Protein AF-A0A6J8DBZ5-F1 (afdb_monomer)

Nearest PDB structures (foldseek):
  7qhh-assembly1_I  TM=8.444E-01  e=3.422E-06  Rattus norvegicus
  8p3z-assembly1_H  TM=8.439E-01  e=4.434E-06  Rattus norvegicus
  6qkc-assembly1_J  TM=8.541E-01  e=5.180E-06  Rattus norvegicus
  5vhy-assembly1_F  TM=8.299E-01  e=6.758E-04  Rattus norvegicus
  3x29-assembly1_A  TM=8.093E-01  e=9.713E-04  Mus musculus

Organism: Mytilus coruscus (NCBI:txid42192)

Solvent-accessible surface area (backbone atoms only — not comparable to full-atom values): 9901 Å² total; per-residue (Å²): 96,65,69,68,43,65,62,50,49,59,58,40,51,52,42,41,50,51,14,46,52,31,31,52,51,16,50,74,34,37,34,31,32,36,34,77,51,101,70,40,40,38,26,33,27,82,58,30,32,34,42,33,44,96,88,51,74,51,72,44,72,51,57,76,57,61,73,40,68,67,50,48,49,23,54,50,24,40,52,49,13,52,52,24,41,53,50,20,53,50,35,50,50,45,26,76,73,78,38,76,84,46,64,63,51,52,53,49,25,44,55,33,34,49,48,13,39,51,26,37,48,52,16,50,52,51,45,69,73,49,44,50,75,77,49,73,73,54,78,69,44,81,27,69,23,43,53,29,32,52,52,11,40,53,39,37,49,50,35,41,52,52,56,49,49,62,68,67,61,74,62,77,74,79,72,74,72,65,69,71,68,68,70,81,77,79,82,133

Foldseek 3Di:
DLPVVLVLLVVLLVLLVLLLVLLCQLQVDQAQKWADDPFWIWRHHLQKIWIDGPPDIDMDGPPPCVVDPLSVLLVVLSVLLNVLSVVLSVLSVCCNPPNVPDPVSLVSSLVSLVSSLVSLVSSLVSCVVCVCVVCVVHDMDGGVSNVSNVVSSVSSVVSSVSSVCSVPDDDPCPPPPPVVPVVPPDDD

Radius of gyration: 23.78 Å; Cα contacts (8 Å, |Δi|>4): 253; chains: 1; bounding box: 51×30×89 Å

InterPro domains:
  IPR004031 PMP-22/EMP/MP20/Claudin [PF00822] (16-162)
  IPR050579 Peripheral myelin protein 22/Epithelial membrane protein-like [PTHR10671] (12-165)

Structure (mmCIF, N/CA/C/O backbone):
data_AF-A0A6J8DBZ5-F1
#
_entry.id   AF-A0A6J8DBZ5-F1
#
loop_
_atom_site.group_PDB
_atom_site.id
_atom_site.type_symbol
_atom_site.label_atom_id
_atom_site.label_alt_id
_atom_site.label_comp_id
_atom_site.label_asym_id
_atom_site.label_entity_id
_atom_site.label_seq_id
_atom_site.pdbx_PDB_ins_code
_atom_site.Cartn_x
_atom_site.Cartn_y
_atom_site.Cartn_z
_atom_site.occupancy
_atom_site.B_iso_or_equiv
_atom_site.auth_seq_id
_atom_site.auth_comp_id
_atom_site.auth_asym_id
_atom_site.auth_atom_id
_atom_site.pdbx_PDB_model_num
ATOM 1 N N . MET A 1 1 ? -14.152 2.353 29.755 1.00 53.25 1 MET A N 1
ATOM 2 C CA . MET A 1 1 ? -13.903 1.669 28.471 1.00 53.25 1 MET A CA 1
ATOM 3 C C . MET A 1 1 ? -14.201 2.619 27.330 1.00 53.25 1 MET A C 1
ATOM 5 O O . MET A 1 1 ? -13.386 2.676 26.432 1.00 53.25 1 MET A O 1
ATOM 9 N N . GLU A 1 2 ? -15.293 3.391 27.377 1.00 58.88 2 GLU A N 1
ATOM 10 C CA . GLU A 1 2 ? -15.575 4.398 26.341 1.00 58.88 2 GLU A CA 1
ATOM 11 C C . GLU A 1 2 ? -14.539 5.523 26.288 1.00 58.88 2 GLU A C 1
ATOM 13 O O . GLU A 1 2 ? -14.039 5.795 25.207 1.00 58.88 2 GLU A O 1
ATOM 18 N N . ASN A 1 3 ? -14.134 6.097 27.428 1.00 62.69 3 ASN A N 1
ATOM 19 C CA . ASN A 1 3 ? -13.240 7.266 27.411 1.00 62.69 3 ASN A CA 1
ATOM 20 C C . ASN A 1 3 ? -11.844 6.976 26.821 1.00 62.69 3 ASN A C 1
ATOM 22 O O . ASN A 1 3 ? -11.417 7.692 25.927 1.00 62.69 3 ASN A O 1
ATOM 26 N N . GLU A 1 4 ? -11.162 5.903 27.242 1.00 67.19 4 GLU A N 1
ATOM 27 C CA . GLU A 1 4 ? -9.815 5.564 26.725 1.00 67.19 4 GLU A CA 1
ATOM 28 C C . GLU A 1 4 ? -9.849 5.092 25.263 1.00 67.19 4 GLU A C 1
ATOM 30 O O . GLU A 1 4 ? -8.948 5.348 24.471 1.00 67.19 4 GLU A O 1
ATOM 35 N N . LEU A 1 5 ? -10.924 4.411 24.867 1.00 69.12 5 LEU A N 1
ATOM 36 C CA . LEU A 1 5 ? -11.102 3.957 23.495 1.00 69.12 5 LEU A CA 1
ATOM 37 C C . LEU A 1 5 ? -11.385 5.130 22.546 1.00 69.12 5 LEU A C 1
ATOM 39 O O . LEU A 1 5 ? -10.859 5.160 21.436 1.00 69.12 5 LEU A O 1
ATOM 43 N N . HIS A 1 6 ? -12.183 6.101 22.990 1.00 76.69 6 HIS A N 1
ATOM 44 C CA . HIS A 1 6 ? -12.456 7.329 22.247 1.00 76.69 6 HIS A CA 1
ATOM 45 C C . HIS A 1 6 ? -11.197 8.194 22.071 1.00 76.69 6 HIS A C 1
ATOM 47 O O . HIS A 1 6 ? -11.128 8.988 21.140 1.00 76.69 6 HIS A O 1
ATOM 53 N N . GLU A 1 7 ? -10.185 8.017 22.920 1.00 85.56 7 GLU A N 1
ATOM 54 C CA . GLU A 1 7 ? -8.892 8.694 22.800 1.00 85.56 7 GLU A CA 1
ATOM 55 C C . GLU A 1 7 ? -7.985 8.042 21.738 1.00 85.56 7 GLU A C 1
ATOM 57 O O . GLU A 1 7 ? -7.273 8.742 21.023 1.00 85.56 7 GLU A O 1
ATOM 62 N N . ILE A 1 8 ? -8.061 6.714 21.563 1.00 88.44 8 ILE A N 1
ATOM 63 C CA . ILE A 1 8 ? -7.231 5.958 20.601 1.00 88.44 8 ILE A CA 1
ATOM 64 C C . ILE A 1 8 ? -7.807 5.983 19.174 1.00 88.44 8 ILE A C 1
ATOM 66 O O . ILE A 1 8 ? -7.054 5.928 18.200 1.00 88.44 8 ILE A O 1
ATOM 70 N N . LEU A 1 9 ? -9.133 6.051 19.004 1.00 90.50 9 LEU A N 1
ATOM 71 C CA . LEU A 1 9 ? -9.746 5.966 17.668 1.00 90.50 9 LEU A CA 1
ATOM 72 C C . LEU A 1 9 ? -9.393 7.143 16.732 1.00 90.50 9 LEU A C 1
ATOM 74 O O . LEU A 1 9 ? -9.095 6.870 15.570 1.00 90.50 9 LEU A O 1
ATOM 78 N N . PRO A 1 10 ? -9.407 8.419 17.165 1.00 93.94 10 PRO A N 1
ATOM 79 C CA . PRO A 1 10 ? -9.021 9.542 16.311 1.00 93.94 10 PRO A CA 1
ATOM 80 C C . PRO A 1 10 ? -7.578 9.466 15.776 1.00 93.94 10 PRO A C 1
ATOM 82 O O . PRO A 1 10 ? -7.412 9.586 14.559 1.00 93.94 10 PRO A O 1
ATOM 85 N N . PRO A 1 11 ? -6.533 9.214 16.598 1.00 94.94 11 PRO A N 1
ATOM 86 C CA . PRO A 1 11 ? -5.181 9.049 16.072 1.00 94.94 11 PRO A CA 1
ATOM 87 C C . PRO A 1 11 ? -5.059 7.800 15.195 1.00 94.94 11 PRO A C 1
ATOM 89 O O . PRO A 1 11 ? -4.404 7.868 14.158 1.00 94.94 11 PRO A O 1
ATOM 92 N N . ALA A 1 12 ? -5.742 6.696 15.527 1.00 95.38 12 ALA A N 1
ATOM 93 C CA . ALA A 1 12 ? -5.773 5.512 14.667 1.00 95.38 12 ALA A CA 1
ATOM 94 C C . ALA A 1 12 ? -6.377 5.820 13.286 1.00 95.38 12 ALA A C 1
ATOM 96 O O . ALA A 1 12 ? -5.803 5.421 12.274 1.00 95.38 12 ALA A O 1
ATOM 97 N N . LEU A 1 13 ? -7.484 6.575 13.230 1.00 96.69 13 LEU A N 1
ATOM 98 C CA . LEU A 1 13 ? -8.111 7.008 11.977 1.00 96.69 13 LEU A CA 1
ATOM 99 C C . LEU A 1 13 ? -7.175 7.907 11.156 1.00 96.69 13 LEU A C 1
ATOM 101 O O . LEU A 1 13 ? -7.057 7.738 9.941 1.00 96.69 13 LEU A O 1
ATOM 105 N N . LEU A 1 14 ? -6.498 8.855 11.805 1.00 97.44 14 LEU A N 1
ATOM 106 C CA . LEU A 1 14 ? -5.539 9.729 11.136 1.00 97.44 14 LEU A CA 1
ATOM 107 C C . LEU A 1 14 ? -4.372 8.919 10.555 1.00 97.44 14 LEU A C 1
ATOM 109 O O . LEU A 1 14 ? -4.046 9.066 9.379 1.00 97.44 14 LEU A O 1
ATOM 113 N N . MET A 1 15 ? -3.782 8.026 11.353 1.00 97.75 15 MET A N 1
ATOM 114 C CA . MET A 1 15 ? -2.660 7.186 10.934 1.00 97.75 15 MET A CA 1
ATOM 115 C C . MET A 1 15 ? -3.028 6.257 9.777 1.00 97.75 15 MET A C 1
ATOM 117 O O . MET A 1 15 ? -2.270 6.185 8.814 1.00 97.75 15 MET A O 1
ATOM 121 N N . ILE A 1 16 ? -4.187 5.587 9.822 1.00 97.94 16 ILE A N 1
ATOM 122 C CA . ILE A 1 16 ? -4.614 4.700 8.728 1.00 97.94 16 ILE A CA 1
ATOM 123 C C . ILE A 1 16 ? -4.949 5.491 7.456 1.00 97.94 16 ILE A C 1
ATOM 125 O O . ILE A 1 16 ? -4.703 5.017 6.350 1.00 97.94 16 ILE A O 1
ATOM 129 N N . THR A 1 17 ? -5.442 6.726 7.594 1.00 98.19 17 THR A N 1
ATOM 130 C CA . THR A 1 17 ? -5.673 7.622 6.452 1.00 98.19 17 THR A CA 1
ATOM 131 C C . THR A 1 17 ? -4.349 8.033 5.812 1.00 98.19 17 THR A C 1
ATOM 133 O O . THR A 1 17 ? -4.216 7.979 4.592 1.00 98.19 17 THR A O 1
ATOM 136 N N . ILE A 1 18 ? -3.336 8.378 6.614 1.00 98.38 18 ILE A N 1
ATOM 137 C CA . ILE A 1 18 ? -1.987 8.665 6.108 1.00 98.38 18 ILE A CA 1
ATOM 138 C C . ILE A 1 18 ? -1.390 7.413 5.455 1.00 98.38 18 ILE A C 1
ATOM 140 O O . ILE A 1 18 ? -0.875 7.503 4.345 1.00 98.38 18 ILE A O 1
ATOM 144 N N . ALA A 1 19 ? -1.513 6.242 6.087 1.00 98.19 19 ALA A N 1
ATOM 145 C CA . ALA A 1 19 ? -1.061 4.968 5.529 1.00 98.19 19 ALA A CA 1
ATOM 146 C C . ALA A 1 19 ? -1.669 4.705 4.143 1.00 98.19 19 ALA A C 1
ATOM 148 O O . ALA A 1 19 ? -0.953 4.376 3.198 1.00 98.19 19 ALA A O 1
ATOM 149 N N . PHE A 1 20 ? -2.979 4.925 4.010 1.00 98.31 20 PHE A N 1
ATOM 150 C CA . PHE A 1 20 ? -3.699 4.828 2.746 1.00 98.31 20 PHE A CA 1
ATOM 151 C C . PHE A 1 20 ? -3.186 5.821 1.699 1.00 98.31 20 PHE A C 1
ATOM 153 O O . PHE A 1 20 ? -2.953 5.422 0.561 1.00 98.31 20 PHE A O 1
ATOM 160 N N . LEU A 1 21 ? -2.952 7.085 2.074 1.00 98.25 21 LEU A N 1
ATOM 161 C CA . LEU A 1 21 ? -2.408 8.101 1.167 1.00 98.25 21 LEU A CA 1
ATOM 162 C C . LEU A 1 21 ? -0.988 7.761 0.688 1.00 98.25 21 LEU A C 1
ATOM 164 O O . LEU A 1 21 ? -0.689 7.884 -0.497 1.00 98.25 21 LEU A O 1
ATOM 168 N N . LEU A 1 22 ? -0.114 7.289 1.577 1.00 98.12 22 LEU A N 1
ATOM 169 C CA . LEU A 1 22 ? 1.228 6.852 1.186 1.00 98.12 22 LEU A CA 1
ATOM 170 C C . LEU A 1 22 ? 1.162 5.653 0.238 1.00 98.12 22 LEU A C 1
ATOM 172 O O . LEU A 1 22 ? 1.859 5.629 -0.774 1.00 98.12 22 LEU A O 1
ATOM 176 N N . HIS A 1 23 ? 0.283 4.691 0.527 1.00 96.25 23 HIS A N 1
ATOM 177 C CA . HIS A 1 23 ? 0.132 3.498 -0.293 1.00 96.25 23 HIS A CA 1
ATOM 178 C C . HIS A 1 23 ? -0.474 3.803 -1.673 1.00 96.25 23 HIS A C 1
ATOM 180 O O . HIS A 1 23 ? 0.004 3.275 -2.675 1.00 96.25 23 HIS A O 1
ATOM 186 N N . ILE A 1 24 ? -1.485 4.677 -1.773 1.00 96.62 24 ILE A N 1
ATOM 187 C CA . ILE A 1 24 ? -2.055 5.065 -3.075 1.00 96.62 24 ILE A CA 1
ATOM 188 C C . ILE A 1 24 ? -1.050 5.871 -3.906 1.00 96.62 24 ILE A C 1
ATOM 190 O O . ILE A 1 24 ? -0.920 5.607 -5.098 1.00 96.62 24 ILE A O 1
ATOM 194 N N . ILE A 1 25 ? -0.297 6.798 -3.298 1.00 97.31 25 ILE A N 1
ATOM 195 C CA . ILE A 1 25 ? 0.741 7.571 -4.000 1.00 97.31 25 ILE A CA 1
ATOM 196 C C . ILE A 1 25 ? 1.862 6.641 -4.471 1.00 97.31 25 ILE A C 1
ATOM 198 O O . ILE A 1 25 ? 2.281 6.714 -5.628 1.00 97.31 25 ILE A O 1
ATOM 202 N N . GLY A 1 26 ? 2.322 5.742 -3.598 1.00 96.44 26 GLY A N 1
ATOM 203 C CA . GLY A 1 26 ? 3.348 4.764 -3.938 1.00 96.44 26 GLY A CA 1
ATOM 204 C C . GLY A 1 26 ? 2.923 3.884 -5.116 1.00 96.44 26 GLY A C 1
ATOM 205 O O . GLY A 1 26 ? 3.645 3.781 -6.099 1.00 96.44 26 GLY A O 1
ATOM 206 N N . ASN A 1 27 ? 1.704 3.340 -5.095 1.00 94.62 27 ASN A N 1
ATOM 207 C CA . ASN A 1 27 ? 1.204 2.521 -6.201 1.00 94.62 27 ASN A CA 1
ATOM 208 C C . ASN A 1 27 ? 0.953 3.314 -7.490 1.00 94.62 27 ASN A C 1
ATOM 210 O O . ASN A 1 27 ? 1.183 2.789 -8.574 1.00 94.62 27 ASN A O 1
ATOM 214 N N . ALA A 1 28 ? 0.443 4.545 -7.403 1.00 95.19 28 ALA A N 1
ATOM 215 C CA . ALA A 1 28 ? 0.034 5.316 -8.579 1.00 95.19 28 ALA A CA 1
ATOM 216 C C . ALA A 1 28 ? 1.210 5.912 -9.370 1.00 95.19 28 ALA A C 1
ATOM 218 O O . ALA A 1 28 ? 1.044 6.279 -10.536 1.00 95.19 28 ALA A O 1
ATOM 219 N N . THR A 1 29 ? 2.381 6.043 -8.746 1.00 95.56 29 THR A N 1
ATOM 220 C CA . THR A 1 29 ? 3.569 6.647 -9.360 1.00 95.56 29 THR A CA 1
ATOM 221 C C . THR A 1 29 ? 4.432 5.610 -10.085 1.00 95.56 29 THR A C 1
ATOM 223 O O . THR A 1 29 ? 4.330 4.405 -9.873 1.00 95.56 29 THR A O 1
ATOM 226 N N . THR A 1 30 ? 5.286 6.081 -10.996 1.00 94.75 30 THR A N 1
ATOM 227 C CA . THR A 1 30 ? 6.110 5.230 -11.876 1.00 94.75 30 THR A CA 1
ATOM 228 C C . THR A 1 30 ? 7.521 4.987 -11.337 1.00 94.75 30 THR A C 1
ATOM 230 O O . THR A 1 30 ? 8.393 4.608 -12.100 1.00 94.75 30 THR A O 1
ATOM 233 N N . TYR A 1 31 ? 7.787 5.262 -10.060 1.00 95.94 31 TYR A N 1
ATOM 234 C CA . TYR A 1 31 ? 9.145 5.292 -9.496 1.00 95.94 31 TYR A CA 1
ATOM 235 C C . TYR A 1 31 ? 9.349 4.169 -8.479 1.00 95.94 31 TYR A C 1
ATOM 237 O O . TYR A 1 31 ? 9.785 4.418 -7.350 1.00 95.94 31 TYR A O 1
ATOM 245 N N . TYR A 1 32 ? 8.879 2.959 -8.792 1.00 95.31 32 TYR A N 1
ATOM 246 C CA . TYR A 1 32 ? 9.038 1.796 -7.911 1.00 95.31 32 TYR A CA 1
ATOM 247 C C . TYR A 1 32 ? 10.472 1.293 -8.026 1.00 95.31 32 TYR A C 1
ATOM 249 O O . TYR A 1 32 ? 11.167 1.147 -7.022 1.00 95.31 32 TYR A O 1
ATOM 257 N N . ILE A 1 33 ? 10.926 1.145 -9.269 1.00 96.12 33 ILE A N 1
ATOM 258 C CA . ILE A 1 33 ? 12.320 0.923 -9.637 1.00 96.12 33 ILE A CA 1
ATOM 259 C C . ILE A 1 33 ? 12.718 1.891 -10.752 1.00 96.12 33 ILE A C 1
ATOM 261 O O . ILE A 1 33 ? 11.896 2.249 -11.604 1.00 96.12 33 ILE A O 1
ATOM 265 N N . THR A 1 34 ? 13.985 2.279 -10.750 1.00 96.56 34 THR A N 1
ATOM 266 C CA . THR A 1 34 ? 14.616 3.063 -11.808 1.00 96.56 34 THR A CA 1
ATOM 267 C C . THR A 1 34 ? 15.811 2.289 -12.346 1.00 96.56 34 THR A C 1
ATOM 269 O O . THR A 1 34 ? 16.626 1.783 -11.574 1.00 96.56 34 THR A O 1
ATOM 272 N N . ILE A 1 35 ? 15.885 2.180 -13.669 1.00 95.44 35 ILE A N 1
ATOM 273 C CA . ILE A 1 35 ? 16.995 1.571 -14.401 1.00 95.44 35 ILE A CA 1
ATOM 274 C C . ILE A 1 35 ? 17.610 2.672 -15.260 1.00 95.44 35 ILE A C 1
ATOM 276 O O . ILE A 1 35 ? 16.892 3.345 -16.007 1.00 95.44 35 ILE A O 1
ATOM 280 N N . GLU A 1 36 ? 18.917 2.866 -15.137 1.00 95.12 36 GLU A N 1
ATOM 281 C CA . GLU A 1 36 ? 19.649 3.904 -15.857 1.00 95.12 36 GLU A CA 1
ATOM 282 C C . GLU A 1 36 ? 20.584 3.268 -16.886 1.00 95.12 36 GLU A C 1
ATOM 284 O O . GLU A 1 36 ? 21.480 2.495 -16.555 1.00 95.12 36 GLU A O 1
ATOM 289 N N . TYR A 1 37 ? 20.367 3.613 -18.151 1.00 93.06 37 TYR A N 1
ATOM 290 C CA . TYR A 1 37 ? 21.277 3.359 -19.261 1.00 93.06 37 TYR A CA 1
ATOM 291 C C . TYR A 1 37 ? 21.856 4.699 -19.745 1.00 93.06 37 TYR A C 1
ATOM 293 O O . TYR A 1 37 ? 21.233 5.737 -19.508 1.00 93.06 37 TYR A O 1
ATOM 301 N N . PRO A 1 38 ? 22.992 4.710 -20.474 1.00 93.62 38 PRO A N 1
ATOM 302 C CA . PRO A 1 38 ? 23.671 5.947 -20.880 1.00 93.62 38 PRO A CA 1
ATOM 303 C C . PRO A 1 38 ? 22.776 7.010 -21.541 1.00 93.62 38 PRO A C 1
ATOM 305 O O . PRO A 1 38 ? 22.955 8.193 -21.276 1.00 93.62 38 PRO A O 1
ATOM 308 N N . ASP A 1 39 ? 21.784 6.591 -22.334 1.00 94.94 39 ASP A N 1
ATOM 309 C CA . ASP A 1 39 ? 20.881 7.490 -23.069 1.00 94.94 39 ASP A CA 1
ATOM 310 C C . ASP A 1 39 ? 19.393 7.300 -22.711 1.00 94.94 39 ASP A C 1
ATOM 312 O O . ASP A 1 39 ? 18.511 7.868 -23.363 1.00 94.94 39 ASP A O 1
ATOM 316 N N . LEU A 1 40 ? 19.090 6.470 -21.705 1.00 95.56 40 LEU A N 1
ATOM 317 C CA . LEU A 1 40 ? 17.724 6.037 -21.410 1.00 95.56 40 LEU A CA 1
ATOM 318 C C . LEU A 1 40 ? 17.518 5.774 -19.916 1.00 95.56 40 LEU A C 1
ATOM 320 O O . LEU A 1 40 ? 18.143 4.893 -19.337 1.00 95.56 40 LEU A O 1
ATOM 324 N N . ILE A 1 41 ? 16.564 6.481 -19.314 1.00 96.00 41 ILE A N 1
ATOM 325 C CA . ILE A 1 41 ? 16.111 6.251 -17.941 1.00 96.00 41 ILE A CA 1
ATOM 326 C C . ILE A 1 41 ? 14.740 5.592 -17.985 1.00 96.00 41 ILE A C 1
ATOM 328 O O . ILE A 1 41 ? 13.781 6.147 -18.532 1.00 96.00 41 ILE A O 1
ATOM 332 N N . ILE A 1 42 ? 14.628 4.429 -17.357 1.00 95.31 42 ILE A N 1
ATOM 333 C CA . ILE A 1 42 ? 13.392 3.658 -17.289 1.00 95.31 42 ILE A CA 1
ATOM 334 C C . ILE A 1 42 ? 12.881 3.694 -15.857 1.00 95.31 42 ILE A C 1
ATOM 336 O O . ILE A 1 42 ? 13.473 3.114 -14.953 1.00 95.31 42 ILE A O 1
ATOM 340 N N . ASN A 1 43 ? 11.754 4.366 -15.651 1.00 95.81 43 ASN A N 1
ATOM 341 C CA . ASN A 1 43 ? 11.052 4.408 -14.376 1.00 95.81 43 ASN A CA 1
ATOM 342 C C . ASN A 1 43 ? 9.846 3.473 -14.457 1.00 95.81 43 ASN A C 1
ATOM 344 O O . ASN A 1 43 ? 8.909 3.742 -15.213 1.00 95.81 43 ASN A O 1
ATOM 348 N N . SER A 1 44 ? 9.872 2.377 -13.699 1.00 94.56 44 SER A N 1
ATOM 349 C CA . SER A 1 44 ? 8.774 1.408 -13.663 1.00 94.56 44 SER A CA 1
ATOM 350 C C . SER A 1 44 ? 7.997 1.514 -12.352 1.00 94.56 44 SER A C 1
ATOM 352 O O . SER A 1 44 ? 8.571 1.465 -11.263 1.00 94.56 44 SER A O 1
ATOM 354 N N . GLY A 1 45 ? 6.680 1.673 -12.472 1.00 94.31 45 GLY A N 1
ATOM 355 C CA . GLY A 1 45 ? 5.681 1.542 -11.410 1.00 94.31 45 GLY A CA 1
ATOM 356 C C . GLY A 1 45 ? 5.066 0.141 -11.372 1.00 94.31 45 GLY A C 1
ATOM 357 O O . GLY A 1 45 ? 5.484 -0.755 -12.103 1.00 94.31 45 GLY A O 1
ATOM 358 N N . LEU A 1 46 ? 4.006 -0.034 -10.574 1.00 93.00 46 LEU A N 1
ATOM 359 C CA . LEU A 1 46 ? 3.159 -1.235 -10.671 1.00 93.00 46 LEU A CA 1
ATOM 360 C C . LEU A 1 46 ? 2.234 -1.197 -11.895 1.00 93.00 46 LEU A C 1
ATOM 362 O O . LEU A 1 46 ? 1.941 -2.218 -12.494 1.00 93.00 46 LEU A O 1
ATOM 366 N N . TRP A 1 47 ? 1.730 -0.025 -12.273 1.00 93.62 47 TRP A N 1
ATOM 367 C CA . TRP A 1 47 ? 0.702 0.057 -13.323 1.00 93.62 47 TRP A CA 1
ATOM 368 C C . TRP A 1 47 ? 1.223 0.617 -14.645 1.00 93.62 47 TRP A C 1
ATOM 370 O O . TRP A 1 47 ? 0.604 0.432 -15.696 1.00 93.62 47 TRP A O 1
ATOM 380 N N . LYS A 1 48 ? 2.328 1.362 -14.594 1.00 93.94 48 LYS A N 1
ATOM 381 C CA . LYS A 1 48 ? 2.869 2.118 -15.723 1.00 93.94 48 LYS A CA 1
ATOM 382 C C . LYS A 1 48 ? 4.386 2.121 -15.686 1.00 93.94 48 LYS A C 1
ATOM 384 O O . LYS A 1 48 ? 4.969 2.233 -14.608 1.00 93.94 48 LYS A O 1
ATOM 389 N N . ARG A 1 49 ? 4.990 2.160 -16.865 1.00 93.69 49 ARG A N 1
ATOM 390 C CA . ARG A 1 49 ? 6.415 2.418 -17.077 1.00 93.69 49 ARG A CA 1
ATOM 391 C C . ARG A 1 49 ? 6.583 3.648 -17.930 1.00 93.69 49 ARG A C 1
ATOM 393 O O . ARG A 1 49 ? 5.829 3.868 -18.873 1.00 93.69 49 ARG A O 1
ATOM 400 N N . CYS A 1 50 ? 7.562 4.457 -17.575 1.00 95.56 50 CYS A N 1
ATOM 401 C CA . CYS A 1 50 ? 7.927 5.648 -18.308 1.00 95.56 50 CYS A CA 1
ATOM 402 C C . CYS A 1 50 ? 9.395 5.567 -18.691 1.00 95.56 50 CYS A C 1
ATOM 404 O O . CYS A 1 50 ? 10.264 5.401 -17.836 1.00 95.56 50 CYS A O 1
ATOM 406 N N . GLU A 1 51 ? 9.646 5.733 -19.975 1.00 95.75 51 GLU A N 1
ATOM 407 C CA . GLU A 1 51 ? 10.966 5.788 -20.571 1.00 95.75 51 GLU A CA 1
ATOM 408 C C . GLU A 1 51 ? 11.264 7.243 -20.905 1.00 95.75 51 GLU A C 1
ATOM 410 O O . GLU A 1 51 ? 10.445 7.931 -21.514 1.00 95.75 51 GLU A O 1
ATOM 415 N N . SER A 1 52 ? 12.409 7.730 -20.445 1.00 95.81 52 SER A N 1
ATOM 416 C CA . SER A 1 52 ? 12.862 9.093 -20.681 1.00 95.81 52 SER A CA 1
ATOM 417 C C . SER A 1 52 ? 14.233 9.043 -21.329 1.00 95.81 52 SER A C 1
ATOM 419 O O . SER A 1 52 ? 15.147 8.432 -20.782 1.00 95.81 52 SER A O 1
ATOM 421 N N . ASN A 1 53 ? 14.378 9.703 -22.470 1.00 95.12 53 ASN A N 1
ATOM 422 C CA . ASN A 1 53 ? 15.672 9.989 -23.081 1.00 95.12 53 ASN A CA 1
ATOM 423 C C . ASN A 1 53 ? 15.926 11.509 -23.030 1.00 95.12 53 ASN A C 1
ATOM 425 O O . ASN A 1 53 ? 15.150 12.250 -22.422 1.00 95.12 53 ASN A O 1
ATOM 429 N N . ALA A 1 54 ? 17.009 11.988 -23.645 1.00 91.25 54 ALA A N 1
ATOM 430 C CA . ALA A 1 54 ? 17.383 13.407 -23.605 1.00 91.25 54 ALA A CA 1
ATOM 431 C C . ALA A 1 54 ? 16.327 14.366 -24.196 1.00 91.25 54 ALA A C 1
ATOM 433 O O . ALA A 1 54 ? 16.318 15.544 -23.847 1.00 91.25 54 ALA A O 1
ATOM 434 N N . ASN A 1 55 ? 15.448 13.883 -25.079 1.00 92.88 55 ASN A N 1
ATOM 435 C CA . ASN A 1 55 ? 14.552 14.727 -25.874 1.00 92.88 55 ASN A CA 1
ATOM 436 C C . ASN A 1 55 ? 13.063 14.416 -25.672 1.00 92.88 55 ASN A C 1
ATOM 438 O O . ASN A 1 55 ? 12.222 15.210 -26.088 1.00 92.88 55 ASN A O 1
ATOM 442 N N . ASP A 1 56 ? 12.727 13.274 -25.072 1.00 94.94 56 ASP A N 1
ATOM 443 C CA . ASP A 1 56 ? 11.360 12.775 -24.992 1.00 94.94 56 ASP A CA 1
ATOM 444 C C . ASP A 1 56 ? 11.124 11.914 -23.741 1.00 94.94 56 ASP A C 1
ATOM 446 O O . ASP A 1 56 ? 12.039 11.300 -23.182 1.00 94.94 56 ASP A O 1
ATOM 450 N N . LYS A 1 57 ? 9.861 11.862 -23.315 1.00 95.69 57 LYS A N 1
ATOM 451 C CA . LYS A 1 57 ? 9.374 11.003 -22.240 1.00 95.69 57 LYS A CA 1
ATOM 452 C C . LYS A 1 57 ? 8.078 10.333 -22.672 1.00 95.69 57 LYS A C 1
ATOM 454 O O . LYS A 1 57 ? 7.027 10.971 -22.735 1.00 95.69 57 LYS A O 1
ATOM 459 N N . VAL A 1 58 ? 8.134 9.019 -22.855 1.00 95.75 58 VAL A N 1
ATOM 460 C CA . VAL A 1 58 ? 6.981 8.210 -23.252 1.00 95.75 58 VAL A CA 1
ATOM 461 C C . VAL A 1 58 ? 6.596 7.280 -22.112 1.00 95.75 58 VAL A C 1
ATOM 463 O O . VAL A 1 58 ? 7.443 6.630 -21.505 1.00 95.75 58 VAL A O 1
ATOM 466 N N . CYS A 1 59 ? 5.303 7.221 -21.798 1.00 94.88 59 CYS A N 1
ATOM 467 C CA . CYS A 1 59 ? 4.775 6.338 -20.767 1.00 94.88 59 CYS A CA 1
ATOM 468 C C . CYS A 1 59 ? 3.821 5.312 -21.370 1.00 94.88 59 CYS A C 1
ATOM 470 O O . CYS A 1 59 ? 2.904 5.653 -22.118 1.00 94.88 59 CYS A O 1
ATOM 472 N N . TYR A 1 60 ? 4.001 4.065 -20.966 1.00 92.88 60 TYR A N 1
ATOM 473 C CA . TYR A 1 60 ? 3.221 2.923 -21.400 1.00 92.88 60 TYR A CA 1
ATOM 474 C C . TYR A 1 60 ? 2.462 2.347 -20.204 1.00 92.88 60 TYR A C 1
ATOM 476 O O . TYR A 1 60 ? 2.944 2.353 -19.068 1.00 92.88 60 TYR A O 1
ATOM 484 N N . ASN A 1 61 ? 1.254 1.841 -20.455 1.00 89.06 61 ASN A N 1
ATOM 485 C CA . ASN A 1 61 ? 0.614 0.958 -19.485 1.00 89.06 61 ASN A CA 1
ATOM 486 C C . ASN A 1 61 ? 1.401 -0.349 -19.457 1.00 89.06 61 ASN A C 1
ATOM 488 O O . ASN A 1 61 ? 1.734 -0.880 -20.519 1.00 89.06 61 ASN A O 1
ATOM 492 N N . GLU A 1 62 ? 1.671 -0.855 -18.258 1.00 74.50 62 GLU A N 1
ATOM 493 C CA . GLU A 1 62 ? 2.550 -2.001 -18.058 1.00 74.50 62 GLU A CA 1
ATOM 494 C C . GLU A 1 62 ? 1.868 -3.302 -18.501 1.00 74.50 62 GLU A C 1
ATOM 496 O O . GLU A 1 62 ? 1.290 -4.043 -17.710 1.00 74.50 62 GLU A O 1
ATOM 501 N N . LYS A 1 63 ? 1.867 -3.557 -19.811 1.00 76.94 63 LYS A N 1
ATOM 502 C CA . LYS A 1 63 ? 1.406 -4.827 -20.387 1.00 76.94 63 LYS A CA 1
ATOM 503 C C . LYS A 1 63 ? 2.525 -5.856 -20.451 1.00 76.94 63 LYS A C 1
ATOM 505 O O . LYS A 1 63 ? 2.228 -7.043 -2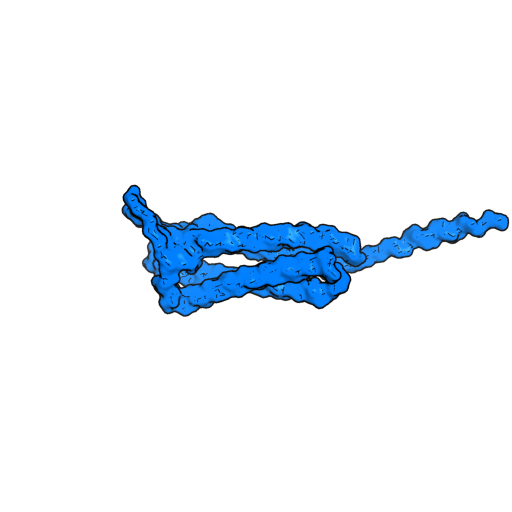0.467 1.00 76.94 63 LYS A O 1
ATOM 510 N N . LEU A 1 64 ? 3.777 -5.398 -20.478 1.00 70.06 64 LEU A N 1
ATOM 511 C CA . LEU A 1 64 ? 4.937 -6.254 -20.683 1.00 70.06 64 LEU A CA 1
ATOM 512 C C . LEU A 1 64 ? 5.122 -7.205 -19.496 1.00 70.06 64 LEU A C 1
ATOM 514 O O . LEU A 1 64 ? 5.229 -8.410 -19.679 1.00 70.06 64 LEU A O 1
ATOM 518 N N . TYR A 1 65 ? 5.041 -6.694 -18.264 1.00 76.88 65 TYR A N 1
ATOM 519 C CA . TYR A 1 65 ? 5.152 -7.554 -17.079 1.00 76.88 65 TYR A CA 1
ATOM 520 C C . TYR A 1 65 ? 3.882 -8.350 -16.780 1.00 76.88 65 TYR A C 1
ATOM 522 O O . TYR A 1 65 ? 3.922 -9.319 -16.026 1.00 76.88 65 TYR A O 1
ATOM 530 N N . ALA A 1 66 ? 2.751 -7.990 -17.393 1.00 77.56 66 ALA A N 1
ATOM 531 C CA . ALA A 1 66 ? 1.511 -8.739 -17.244 1.00 77.56 66 ALA A CA 1
ATOM 532 C C . ALA A 1 66 ? 1.574 -10.131 -17.898 1.00 77.56 66 ALA A C 1
ATOM 534 O O . ALA A 1 66 ? 0.616 -10.889 -17.768 1.00 77.56 66 ALA A O 1
ATOM 535 N N . GLU A 1 67 ? 2.657 -10.492 -18.587 1.00 85.62 67 GLU A N 1
ATOM 536 C CA . GLU A 1 67 ? 2.916 -11.865 -19.031 1.00 85.62 67 GLU A CA 1
ATOM 537 C C . GLU A 1 67 ? 3.378 -12.774 -17.881 1.00 85.62 67 GLU A C 1
ATOM 539 O O . GLU A 1 67 ? 3.100 -13.971 -17.908 1.00 85.62 67 GLU A O 1
ATOM 544 N N . TYR A 1 68 ? 3.990 -12.216 -16.831 1.00 90.94 68 TYR A N 1
ATOM 545 C CA . TYR A 1 68 ? 4.448 -12.980 -15.675 1.00 90.94 68 TYR A CA 1
ATOM 546 C C . TYR A 1 68 ? 3.323 -13.195 -14.655 1.00 90.94 68 TYR A C 1
ATOM 548 O O . TYR A 1 68 ? 2.751 -12.245 -14.108 1.00 90.94 68 TYR A O 1
ATOM 556 N N . ASP A 1 69 ? 3.040 -14.457 -14.327 1.00 94.25 69 ASP A N 1
ATOM 557 C CA . ASP A 1 69 ? 1.997 -14.812 -13.355 1.00 94.25 69 ASP A CA 1
ATOM 558 C C . ASP A 1 69 ? 2.263 -14.215 -11.969 1.00 94.25 69 ASP A C 1
ATOM 560 O O . ASP A 1 69 ? 1.346 -13.714 -11.315 1.00 94.25 69 ASP A O 1
ATOM 564 N N . TRP A 1 70 ? 3.524 -14.190 -11.530 1.00 94.62 70 TRP A N 1
ATOM 565 C CA . TRP A 1 70 ? 3.896 -13.601 -10.244 1.00 94.62 70 TRP A CA 1
ATOM 566 C C . TRP A 1 70 ? 3.590 -12.097 -10.191 1.00 94.62 70 TRP A C 1
ATOM 568 O O . TRP A 1 70 ? 3.182 -11.591 -9.142 1.00 94.62 70 TRP A O 1
ATOM 578 N N . TYR A 1 71 ? 3.721 -11.388 -11.317 1.00 94.12 71 TYR A N 1
ATOM 579 C CA . TYR A 1 71 ? 3.443 -9.957 -11.396 1.00 94.12 71 TYR A CA 1
ATOM 580 C C . TYR A 1 71 ? 1.940 -9.693 -11.323 1.00 94.12 71 TYR A C 1
ATOM 582 O O . TYR A 1 71 ? 1.497 -8.812 -10.588 1.00 94.12 71 TYR A O 1
ATOM 590 N N . ARG A 1 72 ? 1.124 -10.527 -11.985 1.00 94.88 72 ARG A N 1
ATOM 591 C CA . ARG A 1 72 ? -0.344 -10.485 -11.848 1.00 94.88 72 ARG A CA 1
ATOM 592 C C . ARG A 1 72 ? -0.784 -10.688 -10.402 1.00 94.88 72 ARG A C 1
ATOM 594 O O . ARG A 1 72 ? -1.664 -9.972 -9.925 1.00 94.88 72 ARG A O 1
ATOM 601 N N . VAL A 1 73 ? -0.156 -11.627 -9.691 1.00 96.06 73 VAL A N 1
ATOM 602 C CA . VAL A 1 73 ? -0.415 -11.840 -8.260 1.00 96.06 73 VAL A CA 1
ATOM 603 C C . VAL A 1 73 ? 0.007 -10.614 -7.449 1.00 96.06 73 VAL A C 1
ATOM 605 O O . VAL A 1 73 ? -0.764 -10.168 -6.606 1.00 96.06 73 VAL A O 1
ATOM 608 N N . CYS A 1 74 ? 1.169 -10.017 -7.728 1.00 95.69 74 CYS A N 1
ATOM 609 C CA . CYS A 1 74 ? 1.608 -8.778 -7.080 1.00 95.69 74 CYS A CA 1
ATOM 610 C C . CYS A 1 74 ? 0.581 -7.642 -7.248 1.00 95.69 74 CYS A C 1
ATOM 612 O O . CYS A 1 74 ? 0.198 -7.007 -6.263 1.00 95.69 74 CYS A O 1
ATOM 614 N N . LEU A 1 75 ? 0.075 -7.428 -8.469 1.00 95.00 75 LEU A N 1
ATOM 615 C CA . LEU A 1 75 ? -0.960 -6.427 -8.752 1.00 95.00 75 LEU A CA 1
ATOM 616 C C . LEU A 1 75 ? -2.261 -6.711 -8.000 1.00 95.00 75 LEU A C 1
ATOM 618 O O . LEU A 1 75 ? -2.830 -5.806 -7.388 1.00 95.00 75 LEU A O 1
ATOM 622 N N . ALA A 1 76 ? -2.718 -7.964 -8.013 1.00 96.50 76 ALA A N 1
ATOM 623 C CA . ALA A 1 76 ? -3.930 -8.367 -7.311 1.00 96.50 76 ALA A CA 1
ATOM 624 C C . ALA A 1 76 ? -3.800 -8.161 -5.795 1.00 96.50 76 ALA A C 1
ATOM 626 O O . ALA A 1 76 ? -4.701 -7.607 -5.169 1.00 96.50 76 ALA A O 1
ATOM 627 N N . MET A 1 77 ? -2.668 -8.551 -5.205 1.00 97.81 77 MET A N 1
ATOM 628 C CA . MET A 1 77 ? -2.413 -8.394 -3.772 1.00 97.81 77 MET A CA 1
ATOM 629 C C . MET A 1 77 ? -2.307 -6.920 -3.375 1.00 97.81 77 MET A C 1
ATOM 631 O O . MET A 1 77 ? -2.893 -6.522 -2.370 1.00 97.81 77 MET A O 1
ATOM 635 N N . SER A 1 78 ? -1.660 -6.080 -4.188 1.00 96.12 78 SER A N 1
ATOM 636 C CA . SER A 1 78 ? -1.648 -4.632 -3.944 1.00 96.12 78 SER A CA 1
ATOM 637 C C . SER A 1 78 ? -3.062 -4.032 -4.010 1.00 96.12 78 SER A C 1
ATOM 639 O O . SER A 1 78 ? -3.469 -3.281 -3.122 1.00 96.12 78 SER A O 1
ATOM 641 N N . ALA A 1 79 ? -3.873 -4.436 -4.996 1.00 96.69 79 ALA A N 1
ATOM 642 C CA . ALA A 1 79 ? -5.262 -3.991 -5.112 1.00 96.69 79 ALA A CA 1
ATOM 643 C C . ALA A 1 79 ? -6.133 -4.443 -3.923 1.00 96.69 79 ALA A C 1
ATOM 645 O O . ALA A 1 79 ? -6.909 -3.647 -3.391 1.00 96.69 79 ALA A O 1
ATOM 646 N N . PHE A 1 80 ? -5.989 -5.689 -3.458 1.00 97.81 80 PHE A N 1
ATOM 647 C CA . PHE A 1 80 ? -6.684 -6.164 -2.257 1.00 97.81 80 PHE A CA 1
ATOM 648 C C . PHE A 1 80 ? -6.229 -5.427 -0.997 1.00 97.81 80 PHE A C 1
ATOM 650 O O . PHE A 1 80 ? -7.072 -5.063 -0.178 1.00 97.81 80 PHE A O 1
ATOM 657 N N . GLY A 1 81 ? -4.930 -5.145 -0.868 1.00 97.44 81 GLY A N 1
ATOM 658 C CA . GLY A 1 81 ? -4.382 -4.301 0.191 1.00 97.44 81 GLY A CA 1
ATOM 659 C C . GLY A 1 81 ? -5.028 -2.916 0.217 1.00 97.44 81 GLY A C 1
ATOM 660 O O . GLY A 1 81 ? -5.525 -2.477 1.253 1.00 97.44 81 GLY A O 1
ATOM 661 N N . PHE A 1 82 ? -5.119 -2.266 -0.944 1.00 96.62 82 PHE A N 1
ATOM 662 C CA . PHE A 1 82 ? -5.784 -0.973 -1.106 1.00 96.62 82 PHE A CA 1
ATOM 663 C C . PHE A 1 82 ? -7.268 -1.005 -0.704 1.00 96.62 82 PHE A C 1
ATOM 665 O O . PHE A 1 82 ? -7.717 -0.162 0.078 1.00 96.62 82 PHE A O 1
ATOM 672 N N . ILE A 1 83 ? -8.032 -1.986 -1.198 1.00 97.94 83 ILE A N 1
ATOM 673 C CA . ILE A 1 83 ? -9.462 -2.135 -0.873 1.00 97.94 83 ILE A CA 1
ATOM 674 C C . ILE A 1 83 ? -9.650 -2.383 0.628 1.00 97.94 83 ILE A C 1
ATOM 676 O O . ILE A 1 83 ? -10.542 -1.799 1.245 1.00 97.94 83 ILE A O 1
ATOM 680 N N . ALA A 1 84 ? -8.798 -3.212 1.232 1.00 98.00 84 ALA A N 1
ATOM 681 C CA . ALA A 1 84 ? -8.849 -3.506 2.656 1.00 98.00 84 ALA A CA 1
ATOM 682 C C . ALA A 1 84 ? -8.506 -2.272 3.515 1.00 98.00 84 ALA A C 1
ATOM 684 O O . ALA A 1 84 ? -9.213 -2.004 4.485 1.00 98.00 84 ALA A O 1
ATOM 685 N N . LEU A 1 85 ? -7.516 -1.452 3.136 1.00 97.88 85 LEU A N 1
ATOM 686 C CA . LEU A 1 85 ? -7.246 -0.173 3.812 1.00 97.88 85 LEU A CA 1
ATOM 687 C C . LEU A 1 85 ? -8.457 0.770 3.755 1.00 97.88 85 LEU 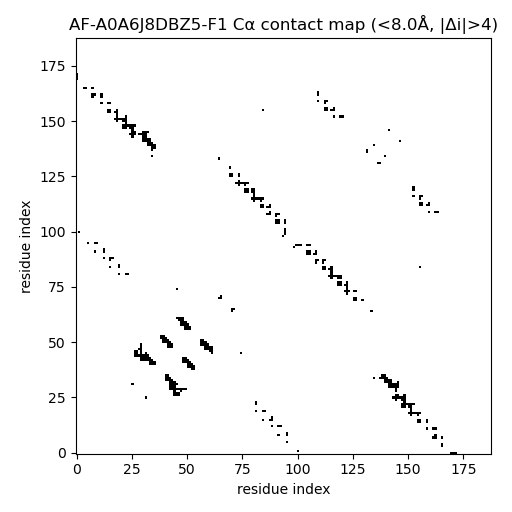A C 1
ATOM 689 O O . LEU A 1 85 ? -8.838 1.350 4.773 1.00 97.88 85 LEU A O 1
ATOM 693 N N . LEU A 1 86 ? -9.102 0.891 2.591 1.00 97.81 86 LEU A N 1
ATOM 694 C CA . LEU A 1 86 ? -10.299 1.720 2.434 1.00 97.81 86 LEU A CA 1
ATOM 695 C C . LEU A 1 86 ? -11.461 1.210 3.300 1.00 97.81 86 LEU A C 1
ATOM 697 O O . LEU A 1 86 ? -12.132 1.993 3.976 1.00 97.81 86 LEU A O 1
ATOM 701 N N . ALA A 1 87 ? -11.679 -0.106 3.316 1.00 97.62 87 ALA A N 1
ATOM 702 C CA . ALA A 1 87 ? -12.684 -0.734 4.164 1.00 97.62 87 ALA A CA 1
ATOM 703 C C . ALA A 1 87 ? -12.382 -0.526 5.657 1.00 97.62 87 ALA A C 1
ATOM 705 O O . ALA A 1 87 ? -13.302 -0.268 6.433 1.00 97.62 87 ALA A O 1
ATOM 706 N N . SER A 1 88 ? -11.110 -0.571 6.065 1.00 97.38 88 SER A N 1
ATOM 707 C CA . SER A 1 88 ? -10.689 -0.268 7.436 1.00 97.38 88 SER A CA 1
ATOM 708 C C . SER A 1 88 ? -11.011 1.175 7.835 1.00 97.38 88 SER A C 1
ATOM 710 O O . SER A 1 88 ? -11.660 1.391 8.863 1.00 97.38 88 SER A O 1
ATOM 712 N N . ILE A 1 89 ? -10.656 2.155 6.993 1.00 97.62 89 ILE A N 1
ATOM 713 C CA . ILE A 1 89 ? -10.992 3.574 7.205 1.00 97.62 89 ILE A CA 1
ATOM 714 C C . ILE A 1 89 ? -12.501 3.736 7.398 1.00 97.62 89 ILE A C 1
ATOM 716 O O . ILE A 1 89 ? -12.940 4.370 8.360 1.00 97.62 89 ILE A O 1
ATOM 720 N N . ALA A 1 90 ? -13.302 3.116 6.526 1.00 97.12 90 ALA A N 1
ATOM 721 C CA . ALA A 1 90 ? -14.754 3.141 6.638 1.00 97.12 90 ALA A CA 1
ATOM 722 C C . ALA A 1 90 ? -15.242 2.506 7.952 1.00 97.12 90 ALA A C 1
ATOM 724 O O . ALA A 1 90 ? -16.082 3.093 8.633 1.00 97.12 90 ALA A O 1
ATOM 725 N N . CYS A 1 91 ? -14.700 1.353 8.359 1.00 96.12 91 CYS A N 1
ATOM 726 C CA . CYS A 1 91 ? -15.080 0.695 9.614 1.00 96.12 91 CYS A CA 1
ATOM 727 C C . CYS A 1 91 ? -14.764 1.563 10.841 1.00 96.12 91 CYS A C 1
ATOM 729 O O . CYS A 1 91 ? -15.612 1.720 11.724 1.00 96.12 91 CYS A O 1
ATOM 731 N N . ILE A 1 92 ? -13.563 2.147 10.898 1.00 94.44 92 ILE A N 1
ATOM 732 C CA . ILE A 1 92 ? -13.133 3.011 12.006 1.00 94.44 92 ILE A CA 1
ATOM 733 C C . ILE A 1 92 ? -13.967 4.301 12.024 1.00 94.44 92 ILE A C 1
ATOM 735 O O . ILE A 1 92 ? -14.453 4.705 13.082 1.00 94.44 92 ILE A O 1
ATOM 739 N N . GLY A 1 93 ? -14.211 4.910 10.860 1.00 94.88 93 GLY A N 1
ATOM 740 C CA . GLY A 1 93 ? -15.033 6.114 10.725 1.00 94.88 93 GLY A CA 1
ATOM 741 C C . GLY A 1 93 ? -16.504 5.894 11.097 1.00 94.88 93 GLY A C 1
ATOM 742 O O . GLY A 1 93 ? -17.093 6.702 11.819 1.00 94.88 93 GLY A O 1
ATOM 743 N N . LEU A 1 94 ? -17.108 4.778 10.674 1.00 94.56 94 LEU A N 1
ATOM 744 C CA . LEU A 1 94 ? -18.476 4.401 11.058 1.00 94.56 94 LEU A CA 1
ATOM 745 C C . LEU A 1 94 ? -18.601 4.182 12.564 1.00 94.56 94 LEU A C 1
ATOM 747 O O . LEU A 1 94 ? -19.612 4.550 13.167 1.00 94.56 94 LEU A O 1
ATOM 751 N N . ARG A 1 95 ? -17.566 3.613 13.180 1.00 91.19 95 ARG A N 1
ATOM 752 C CA . ARG A 1 95 ? -17.524 3.436 14.625 1.00 91.19 95 ARG A CA 1
ATOM 753 C C . ARG A 1 95 ? -17.444 4.770 15.363 1.00 91.19 95 ARG A C 1
ATOM 755 O O . ARG A 1 95 ? -18.183 4.951 16.320 1.00 91.19 95 ARG A O 1
ATOM 762 N N . LEU A 1 96 ? -16.597 5.695 14.910 1.00 91.06 96 LEU A N 1
ATOM 763 C CA . LEU A 1 96 ? -16.488 7.034 15.500 1.00 91.06 96 LEU A CA 1
ATOM 764 C C . LEU A 1 96 ? -17.780 7.852 15.373 1.00 91.06 96 LEU A C 1
ATOM 766 O O . LEU A 1 96 ? -18.105 8.614 16.274 1.00 91.06 96 LEU A O 1
ATOM 770 N N . SER A 1 97 ? -18.511 7.706 14.266 1.00 91.19 97 SER A N 1
ATOM 771 C CA . SER A 1 97 ? -19.655 8.572 13.948 1.00 91.19 97 SER A CA 1
ATOM 772 C C . SER A 1 97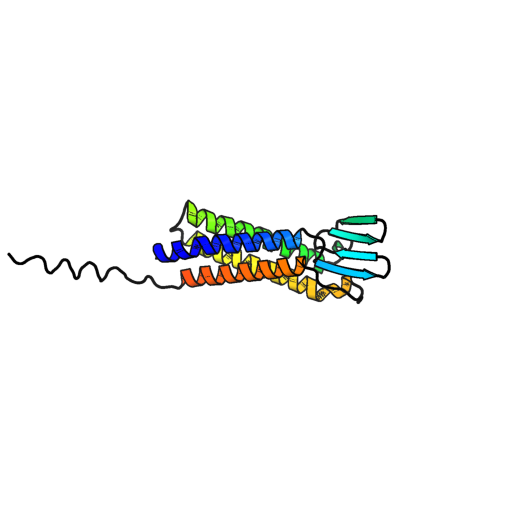 ? -21.015 8.015 14.368 1.00 91.19 97 SER A C 1
ATOM 774 O O . SER A 1 97 ? -21.833 8.756 14.905 1.00 91.19 97 SER A O 1
ATOM 776 N N . LYS A 1 98 ? -21.296 6.736 14.088 1.00 90.38 98 LYS A N 1
ATOM 777 C CA . LYS A 1 98 ? -22.655 6.170 14.186 1.00 90.38 98 LYS A CA 1
ATOM 778 C C . LYS A 1 98 ? -22.795 5.037 15.197 1.00 90.38 98 LYS A C 1
ATOM 780 O O . LYS A 1 98 ? -23.881 4.851 15.733 1.00 90.38 98 LYS A O 1
ATOM 785 N N . PHE A 1 99 ? -21.735 4.265 15.441 1.00 91.31 99 PHE A N 1
ATOM 786 C CA . PHE A 1 99 ? -21.823 3.021 16.218 1.00 91.31 99 PHE A CA 1
ATOM 787 C C . PHE A 1 99 ? -20.651 2.834 17.203 1.00 91.31 99 PHE A C 1
ATOM 789 O O . PHE A 1 99 ? -19.921 1.841 17.095 1.00 91.31 99 PHE A O 1
ATOM 796 N N . PRO A 1 100 ? -20.458 3.742 18.179 1.00 85.56 100 PRO A N 1
ATOM 797 C CA . PRO A 1 100 ? -19.289 3.730 19.071 1.00 85.56 100 PRO A CA 1
ATOM 798 C C . PRO A 1 100 ? -19.153 2.434 19.888 1.00 85.56 100 PRO A C 1
ATOM 800 O O . PRO A 1 100 ? -18.047 1.902 20.056 1.00 85.56 100 PRO A O 1
ATOM 803 N N . GLU A 1 101 ? -20.280 1.867 20.318 1.00 86.06 101 GLU A N 1
ATOM 804 C CA . GLU A 1 101 ? -20.337 0.682 21.182 1.00 86.06 101 GLU A CA 1
ATOM 805 C C . GLU A 1 101 ? -20.304 -0.661 20.429 1.00 86.06 101 GLU A C 1
ATOM 807 O O . GLU A 1 101 ? -20.251 -1.730 21.045 1.00 86.06 101 GLU A O 1
ATOM 812 N N . ASN A 1 102 ? -20.311 -0.654 19.092 1.00 89.38 102 ASN A N 1
ATOM 813 C CA . ASN A 1 102 ? -20.424 -1.892 18.327 1.00 89.38 102 ASN A CA 1
ATOM 814 C C . ASN A 1 102 ? -19.106 -2.695 18.332 1.00 89.38 102 ASN A C 1
ATOM 816 O O . ASN A 1 102 ? -18.146 -2.397 17.614 1.00 89.38 102 ASN A O 1
ATOM 820 N N . LYS A 1 103 ? -19.082 -3.769 19.132 1.00 88.62 103 LYS A N 1
ATOM 821 C CA . LYS A 1 103 ? -17.947 -4.701 19.258 1.00 88.62 103 LYS A CA 1
ATOM 822 C C . LYS A 1 103 ? -17.614 -5.432 17.953 1.00 88.62 103 LYS A C 1
ATOM 824 O O . LYS A 1 103 ? -16.449 -5.739 17.722 1.00 88.62 103 LYS A O 1
ATOM 829 N N . VAL A 1 104 ? -18.604 -5.693 17.100 1.00 92.88 104 VAL A N 1
ATOM 830 C CA . VAL A 1 104 ? -18.393 -6.392 15.823 1.00 92.88 104 VAL A CA 1
ATOM 831 C C . VAL A 1 104 ? -17.621 -5.499 14.858 1.00 92.88 104 VAL A C 1
ATOM 833 O O . VAL A 1 104 ? -16.628 -5.943 14.285 1.00 92.88 104 VAL A O 1
ATOM 836 N N . LEU A 1 105 ? -18.000 -4.220 14.744 1.00 92.38 105 LEU A N 1
ATOM 837 C CA . LEU A 1 105 ? -17.278 -3.245 13.914 1.00 92.38 105 LEU A CA 1
ATOM 838 C C . LEU A 1 105 ? -15.824 -3.083 14.357 1.00 92.38 105 LEU A C 1
ATOM 840 O O . LEU A 1 105 ? -14.929 -2.976 13.524 1.00 92.38 105 LEU A O 1
ATOM 844 N N . ARG A 1 106 ? -15.574 -3.127 15.668 1.00 90.75 106 ARG A N 1
ATOM 845 C CA . ARG A 1 106 ? -14.217 -3.106 16.215 1.00 90.75 106 ARG A CA 1
ATOM 846 C C . ARG A 1 106 ? -13.364 -4.271 15.719 1.00 90.75 106 ARG A C 1
ATOM 848 O O . ARG A 1 106 ? -12.260 -4.047 15.239 1.00 90.75 106 ARG A O 1
ATOM 855 N N . ILE A 1 107 ? -13.845 -5.497 15.910 1.00 94.38 107 ILE A N 1
ATOM 856 C CA . ILE A 1 107 ? -13.095 -6.705 15.543 1.00 94.38 107 ILE A CA 1
ATOM 857 C C . ILE A 1 107 ? -12.916 -6.751 14.023 1.00 94.38 107 ILE A C 1
ATOM 859 O O . ILE A 1 107 ? -11.828 -7.051 13.544 1.00 94.38 107 ILE A O 1
ATOM 863 N N . THR A 1 108 ? -13.949 -6.362 13.275 1.00 95.81 108 THR A N 1
ATOM 864 C CA . THR A 1 108 ? -13.901 -6.266 11.811 1.00 95.81 108 THR A CA 1
ATOM 865 C C . THR A 1 108 ? -12.821 -5.289 11.353 1.00 95.81 108 THR A C 1
ATOM 867 O O . THR A 1 108 ? -12.030 -5.643 10.489 1.00 95.81 108 THR A O 1
ATOM 870 N N . ALA A 1 109 ? -12.723 -4.101 11.961 1.00 95.19 109 ALA A N 1
ATOM 871 C CA . ALA A 1 109 ? -11.684 -3.130 11.621 1.00 95.19 109 ALA A CA 1
ATOM 872 C C . ALA A 1 109 ? -10.268 -3.698 11.822 1.00 95.19 109 ALA A C 1
ATOM 874 O O . ALA A 1 109 ? -9.420 -3.508 10.956 1.00 95.19 109 ALA A O 1
ATOM 875 N N . ILE A 1 110 ? -10.030 -4.434 12.914 1.00 95.75 110 ILE A N 1
ATOM 876 C CA . ILE A 1 110 ? -8.739 -5.093 13.180 1.00 95.75 110 ILE A CA 1
ATOM 877 C C . ILE A 1 110 ? -8.450 -6.154 12.111 1.00 95.75 110 ILE A C 1
ATOM 879 O O . ILE A 1 110 ? -7.400 -6.132 11.485 1.00 95.75 110 ILE A O 1
ATOM 883 N N . LEU A 1 111 ? -9.395 -7.062 11.851 1.00 97.69 111 LEU A N 1
ATOM 884 C CA . LEU A 1 111 ? -9.195 -8.142 10.879 1.00 97.69 111 LEU A CA 1
ATOM 885 C C . LEU A 1 111 ? -8.969 -7.616 9.457 1.00 97.69 111 LEU A C 1
ATOM 887 O O . LEU A 1 111 ? -8.126 -8.139 8.730 1.00 97.69 111 LEU A O 1
ATOM 891 N N . VAL A 1 112 ? -9.711 -6.582 9.060 1.00 97.94 112 VAL A N 1
ATOM 892 C CA . VAL A 1 112 ? -9.598 -5.965 7.735 1.00 97.94 112 VAL A CA 1
ATOM 893 C C . VAL A 1 112 ? -8.273 -5.215 7.585 1.00 97.94 112 VAL A C 1
ATOM 895 O O . VAL A 1 112 ? -7.618 -5.361 6.557 1.00 97.94 112 VAL A O 1
ATOM 898 N N . THR A 1 113 ? -7.844 -4.463 8.602 1.00 97.56 113 THR A N 1
ATOM 899 C CA . THR A 1 113 ? -6.551 -3.753 8.576 1.00 97.56 113 THR A CA 1
ATOM 900 C C . THR A 1 113 ? -5.385 -4.738 8.540 1.00 97.56 113 THR A C 1
ATOM 902 O O . THR A 1 113 ? -4.522 -4.623 7.671 1.00 97.56 113 THR A O 1
ATOM 905 N N . PHE A 1 114 ? -5.432 -5.784 9.368 1.00 98.00 114 PHE A N 1
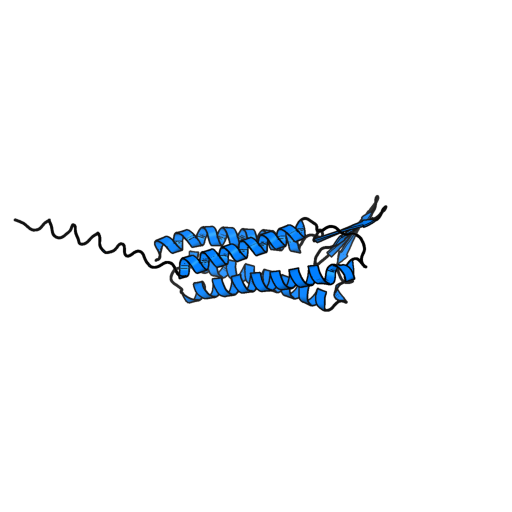ATOM 906 C CA . PHE A 1 114 ? -4.433 -6.850 9.363 1.00 98.00 114 PHE A CA 1
ATOM 907 C C . PHE A 1 114 ? -4.356 -7.562 8.009 1.00 98.00 114 PHE A C 1
ATOM 909 O O . PHE A 1 114 ? -3.272 -7.788 7.473 1.00 98.00 114 PHE A O 1
ATOM 916 N N . SER A 1 115 ? -5.511 -7.863 7.406 1.00 98.19 115 SER A N 1
ATOM 917 C CA . SER A 1 115 ? -5.567 -8.445 6.059 1.00 98.19 115 SER A CA 1
ATOM 918 C C . SER A 1 115 ? -4.928 -7.519 5.023 1.00 98.19 115 SER A C 1
ATOM 920 O O . SER A 1 115 ? -4.200 -7.990 4.153 1.00 98.19 115 SER A O 1
ATOM 922 N N . ALA A 1 116 ? -5.139 -6.202 5.140 1.00 98.25 116 ALA A N 1
ATOM 923 C CA . ALA A 1 116 ? -4.504 -5.221 4.269 1.00 98.25 116 ALA A CA 1
ATOM 924 C C . ALA A 1 116 ? -2.973 -5.292 4.355 1.00 98.25 116 ALA A C 1
ATOM 926 O O . ALA A 1 116 ? -2.309 -5.379 3.324 1.00 98.25 116 ALA A O 1
ATOM 927 N N . VAL A 1 117 ? -2.419 -5.323 5.573 1.00 98.38 117 VAL A N 1
ATOM 928 C CA . VAL A 1 117 ? -0.970 -5.456 5.803 1.00 98.38 117 VAL A CA 1
ATOM 929 C C . VAL A 1 117 ? -0.436 -6.740 5.172 1.00 98.38 117 VAL A C 1
ATOM 931 O O . VAL A 1 117 ? 0.570 -6.697 4.467 1.00 98.38 117 VAL A O 1
ATOM 934 N N . VAL A 1 118 ? -1.124 -7.868 5.367 1.00 98.44 118 VAL A N 1
ATOM 935 C CA . VAL A 1 118 ? -0.722 -9.162 4.795 1.00 98.44 118 VAL A CA 1
ATOM 936 C C . VAL A 1 118 ? -0.713 -9.122 3.266 1.00 98.44 118 VAL A C 1
ATOM 938 O O . VAL A 1 118 ? 0.264 -9.554 2.658 1.00 98.44 118 VAL A O 1
ATOM 941 N N . PHE A 1 1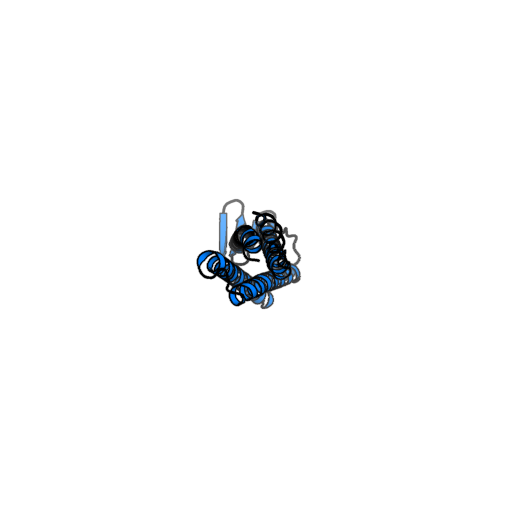19 ? -1.750 -8.576 2.626 1.00 98.44 119 PHE A N 1
ATOM 942 C CA . PHE A 1 119 ? -1.796 -8.479 1.165 1.00 98.44 119 PHE A CA 1
ATOM 943 C C . PHE A 1 119 ? -0.688 -7.575 0.611 1.00 98.44 119 PHE A C 1
ATOM 945 O O . PHE A 1 119 ? 0.009 -7.963 -0.329 1.00 98.44 119 PHE A O 1
ATOM 952 N N . ILE A 1 120 ? -0.461 -6.411 1.226 1.00 97.81 120 ILE A N 1
ATOM 953 C CA . ILE A 1 120 ? 0.610 -5.492 0.814 1.00 97.81 120 ILE A CA 1
ATOM 954 C C . ILE A 1 120 ? 1.982 -6.152 0.983 1.00 97.81 120 ILE A C 1
ATOM 956 O O . ILE A 1 120 ? 2.830 -6.048 0.092 1.00 97.81 120 ILE A O 1
ATOM 960 N N . LEU A 1 121 ? 2.192 -6.874 2.086 1.00 98.12 121 LEU A N 1
ATOM 961 C CA . LEU A 1 121 ? 3.433 -7.591 2.354 1.00 98.12 121 LEU A CA 1
ATOM 962 C C . LEU A 1 121 ? 3.684 -8.685 1.312 1.00 98.12 121 LEU A C 1
ATOM 964 O O . LEU A 1 121 ? 4.780 -8.752 0.763 1.00 98.12 121 LEU A O 1
ATOM 968 N N . ILE A 1 122 ? 2.678 -9.509 0.999 1.00 97.94 122 ILE A N 1
ATOM 969 C CA . ILE A 1 122 ? 2.798 -10.567 -0.015 1.00 97.94 122 ILE A CA 1
ATOM 970 C C . ILE A 1 122 ? 3.148 -9.964 -1.379 1.00 97.94 122 ILE A C 1
ATOM 972 O O . ILE A 1 122 ? 4.090 -10.430 -2.019 1.00 97.94 122 ILE A O 1
ATOM 976 N N . GLY A 1 123 ? 2.437 -8.915 -1.811 1.00 96.88 123 GLY A N 1
ATOM 977 C CA . GLY A 1 123 ? 2.727 -8.236 -3.078 1.00 96.88 123 GLY A CA 1
ATOM 978 C C . GLY A 1 123 ? 4.154 -7.683 -3.120 1.00 96.88 123 GLY A C 1
ATOM 979 O O . GLY A 1 123 ? 4.893 -7.933 -4.067 1.00 96.88 123 GLY A O 1
ATOM 980 N N . THR A 1 124 ? 4.579 -7.022 -2.043 1.00 96.50 124 THR A N 1
ATOM 981 C CA . THR A 1 124 ? 5.934 -6.470 -1.906 1.00 96.50 124 THR A CA 1
ATOM 982 C C . THR A 1 124 ? 7.011 -7.554 -1.969 1.00 96.50 124 THR A C 1
ATOM 984 O O . THR A 1 124 ? 7.985 -7.409 -2.703 1.00 96.50 124 THR A O 1
ATOM 987 N N . VAL A 1 125 ? 6.852 -8.649 -1.220 1.00 97.69 125 VAL A N 1
ATOM 988 C CA . VAL A 1 125 ? 7.828 -9.749 -1.186 1.00 97.69 125 VAL A CA 1
ATOM 989 C C . VAL A 1 125 ? 7.927 -10.430 -2.548 1.00 97.69 125 VAL A C 1
ATOM 991 O O . VAL A 1 125 ? 9.033 -10.720 -2.998 1.00 97.69 125 VAL A O 1
ATOM 994 N N . LEU A 1 126 ? 6.796 -10.658 -3.224 1.00 96.69 126 LEU A N 1
ATOM 995 C CA . LEU A 1 126 ? 6.793 -11.210 -4.580 1.00 96.69 126 LEU A CA 1
ATOM 996 C C . LEU A 1 126 ? 7.490 -10.281 -5.572 1.00 96.69 126 LEU A C 1
ATOM 998 O O . LEU A 1 126 ? 8.253 -10.768 -6.400 1.00 96.69 126 LEU A O 1
ATOM 1002 N N . PHE A 1 127 ? 7.267 -8.971 -5.470 1.00 95.50 127 PHE A N 1
ATOM 1003 C CA . PHE A 1 127 ? 7.949 -7.998 -6.315 1.00 95.50 127 PHE A CA 1
ATOM 1004 C C . PHE A 1 127 ? 9.464 -8.040 -6.102 1.00 95.50 127 PHE A C 1
ATOM 1006 O O . PHE A 1 127 ? 10.203 -8.263 -7.050 1.00 95.50 127 PHE A O 1
ATOM 1013 N N . VAL A 1 128 ? 9.925 -7.904 -4.854 1.00 95.81 128 VAL A N 1
ATOM 1014 C CA . VAL A 1 128 ? 11.360 -7.901 -4.519 1.00 95.81 128 VAL A CA 1
ATOM 1015 C C . VAL A 1 128 ? 12.036 -9.208 -4.923 1.00 95.81 128 VAL A C 1
ATOM 1017 O O . VAL A 1 128 ? 13.156 -9.191 -5.414 1.00 95.81 128 VAL A O 1
ATOM 1020 N N . LYS A 1 129 ? 11.362 -10.348 -4.739 1.00 96.88 129 LYS A N 1
ATOM 1021 C CA . LYS A 1 129 ? 11.932 -11.659 -5.062 1.00 96.88 129 LYS A CA 1
ATOM 1022 C C . LYS A 1 129 ? 12.146 -11.869 -6.564 1.00 96.88 129 LYS A C 1
ATOM 1024 O O . LYS A 1 129 ? 13.074 -12.581 -6.924 1.00 96.88 129 LYS A O 1
ATOM 1029 N N . ASN A 1 130 ? 11.279 -11.315 -7.411 1.00 95.50 130 ASN A N 1
ATOM 1030 C CA . ASN A 1 130 ? 11.290 -11.571 -8.857 1.00 95.50 130 ASN A CA 1
ATOM 1031 C C . ASN A 1 130 ? 11.646 -10.319 -9.679 1.00 95.50 130 ASN A C 1
ATOM 1033 O O . ASN A 1 130 ? 11.475 -10.307 -10.893 1.00 95.50 130 ASN A O 1
ATOM 1037 N N . VAL A 1 131 ? 12.134 -9.251 -9.039 1.00 93.44 131 VAL A N 1
ATOM 1038 C CA . VAL A 1 131 ? 12.519 -8.013 -9.735 1.00 93.44 131 VAL A CA 1
ATOM 1039 C C . VAL A 1 131 ? 13.622 -8.262 -10.770 1.00 93.44 131 VAL A C 1
ATOM 1041 O O . VAL A 1 131 ? 13.622 -7.625 -11.821 1.00 93.44 131 VAL A O 1
ATOM 1044 N N . ASP A 1 132 ? 14.487 -9.249 -10.523 1.00 92.75 132 ASP A N 1
ATOM 1045 C CA . ASP A 1 132 ? 15.568 -9.641 -11.431 1.00 92.75 132 ASP A CA 1
ATOM 1046 C C . ASP A 1 132 ? 15.055 -10.157 -12.788 1.00 92.75 132 ASP A C 1
ATOM 1048 O O . ASP A 1 132 ? 15.704 -9.931 -13.812 1.00 92.75 132 ASP A O 1
ATOM 1052 N N . ASP A 1 133 ? 13.862 -10.770 -12.827 1.00 90.00 133 ASP A N 1
ATOM 1053 C CA . ASP A 1 133 ? 13.222 -11.215 -14.075 1.00 90.00 133 ASP A CA 1
ATOM 1054 C C . ASP A 1 133 ? 12.870 -10.019 -14.978 1.00 90.00 133 ASP A C 1
ATOM 1056 O O . ASP A 1 133 ? 12.887 -10.123 -16.204 1.00 90.00 133 ASP A O 1
ATOM 1060 N N . ILE A 1 134 ? 12.552 -8.869 -14.370 1.00 88.38 134 ILE A N 1
ATOM 1061 C CA . ILE A 1 134 ? 12.195 -7.630 -15.071 1.00 88.38 134 ILE A CA 1
ATOM 1062 C C . ILE A 1 134 ? 13.442 -6.855 -15.494 1.00 88.38 134 ILE A C 1
ATOM 1064 O O . ILE A 1 134 ? 13.479 -6.279 -16.582 1.00 88.38 134 ILE A O 1
ATOM 1068 N N . THR A 1 135 ? 14.455 -6.805 -14.631 1.00 89.25 135 THR A N 1
ATOM 1069 C CA . THR A 1 135 ? 15.682 -6.036 -14.881 1.00 89.25 135 THR A CA 1
ATOM 1070 C C . THR A 1 135 ? 16.677 -6.805 -15.743 1.00 89.25 135 THR A C 1
ATOM 1072 O O . THR A 1 135 ? 17.690 -6.241 -16.156 1.00 89.25 135 THR A O 1
ATOM 1075 N N . THR A 1 136 ? 16.408 -8.082 -16.044 1.00 88.00 136 THR A N 1
ATOM 1076 C CA . THR A 1 136 ? 17.318 -8.998 -16.752 1.00 88.00 136 THR A CA 1
ATOM 1077 C C . THR A 1 136 ? 18.696 -9.093 -16.082 1.00 88.00 136 THR A C 1
ATOM 1079 O O . THR A 1 136 ? 19.713 -9.275 -16.747 1.00 88.00 136 THR A O 1
ATOM 1082 N N . GLY A 1 137 ? 18.732 -8.928 -14.753 1.00 86.69 137 GLY A N 1
ATOM 1083 C CA . GLY A 1 137 ? 19.961 -8.871 -13.955 1.00 86.69 137 GLY A CA 1
ATOM 1084 C C . GLY A 1 137 ? 20.776 -7.577 -14.096 1.00 86.69 137 GLY A C 1
ATOM 1085 O O . GLY A 1 137 ? 21.920 -7.536 -13.649 1.00 86.69 137 GLY A O 1
ATOM 1086 N N . GLY A 1 138 ? 20.227 -6.536 -14.730 1.00 90.00 138 GLY A N 1
ATOM 1087 C CA . GLY A 1 138 ? 20.856 -5.217 -14.818 1.00 90.00 138 GLY A CA 1
ATOM 1088 C C . GLY A 1 138 ? 20.856 -4.464 -13.485 1.00 90.00 138 GLY A C 1
ATOM 1089 O O . GLY A 1 138 ? 20.098 -4.789 -12.571 1.00 90.00 138 GLY A O 1
ATOM 1090 N N . GLU A 1 139 ? 21.690 -3.427 -13.379 1.00 93.75 139 GLU A N 1
ATOM 1091 C CA . GLU A 1 139 ? 21.695 -2.541 -12.211 1.00 93.75 139 GLU A CA 1
ATOM 1092 C C . GLU A 1 139 ? 20.391 -1.734 -12.142 1.00 93.75 139 GLU A C 1
ATOM 1094 O O . GLU A 1 139 ? 19.938 -1.153 -13.130 1.00 93.75 139 GLU A O 1
ATOM 1099 N N . PHE A 1 140 ? 19.776 -1.695 -10.963 1.00 95.00 140 PHE A N 1
ATOM 1100 C CA . PHE A 1 140 ? 18.556 -0.938 -10.715 1.00 95.00 140 PHE A CA 1
ATOM 1101 C C . PHE A 1 140 ? 18.567 -0.342 -9.309 1.00 95.00 140 PHE A C 1
ATOM 1103 O O . PHE A 1 140 ? 19.245 -0.831 -8.403 1.00 95.00 140 PHE A O 1
ATOM 1110 N N . VAL A 1 141 ? 17.769 0.706 -9.116 1.00 96.56 141 VAL A N 1
ATOM 1111 C CA . VAL A 1 141 ? 17.610 1.387 -7.828 1.00 96.56 141 VAL A CA 1
ATOM 1112 C C . VAL A 1 141 ? 16.135 1.411 -7.442 1.00 96.56 141 VAL A C 1
ATOM 1114 O O . VAL A 1 141 ? 15.275 1.754 -8.254 1.00 96.56 141 VAL A O 1
ATOM 1117 N N . TYR A 1 142 ? 15.823 1.066 -6.191 1.00 96.81 142 TYR A N 1
ATOM 1118 C CA . TYR A 1 142 ? 14.475 1.242 -5.648 1.00 96.81 142 TYR A CA 1
ATOM 1119 C C . TYR A 1 142 ? 14.158 2.732 -5.506 1.00 96.81 142 TYR A C 1
ATOM 1121 O O . TYR A 1 142 ? 14.892 3.478 -4.858 1.00 96.81 142 TYR A O 1
ATOM 1129 N N . GLY A 1 143 ? 13.051 3.167 -6.101 1.00 96.12 143 GLY A N 1
ATOM 1130 C CA . GLY A 1 143 ? 12.640 4.564 -6.066 1.00 96.12 143 GLY A CA 1
ATOM 1131 C C . GLY A 1 143 ? 11.791 4.914 -4.841 1.00 96.12 143 GLY A C 1
ATOM 1132 O O . GLY A 1 143 ? 11.392 4.065 -4.038 1.00 96.12 143 GLY A O 1
ATOM 1133 N N . TYR A 1 144 ? 11.472 6.203 -4.701 1.00 96.94 144 TYR A N 1
ATOM 1134 C CA . TYR A 1 144 ? 10.728 6.718 -3.546 1.00 96.94 144 TYR A CA 1
ATOM 1135 C C . TYR A 1 144 ? 9.341 6.083 -3.397 1.00 96.94 144 TYR A C 1
ATOM 1137 O O . TYR A 1 144 ? 8.845 5.943 -2.283 1.00 96.94 144 TYR A O 1
ATOM 1145 N N . SER A 1 145 ? 8.700 5.688 -4.497 1.00 96.94 145 SER A N 1
ATOM 1146 C CA . SER A 1 145 ? 7.334 5.169 -4.442 1.00 96.94 145 SER A CA 1
ATOM 1147 C C . SER A 1 145 ? 7.256 3.789 -3.788 1.00 96.94 145 SER A C 1
ATOM 1149 O O . SER A 1 145 ? 6.324 3.527 -3.026 1.00 96.94 145 SER A O 1
ATOM 1151 N N . PHE A 1 146 ? 8.294 2.964 -3.978 1.00 97.00 146 PHE A N 1
ATOM 1152 C CA . PHE A 1 146 ? 8.458 1.707 -3.258 1.00 97.00 146 PHE A CA 1
ATOM 1153 C C . PHE A 1 146 ? 8.564 1.975 -1.751 1.00 97.00 146 PHE A C 1
ATOM 1155 O O . PHE A 1 146 ? 7.816 1.399 -0.961 1.00 97.00 146 PHE A O 1
ATOM 1162 N N . ALA A 1 147 ? 9.409 2.934 -1.353 1.00 97.69 147 ALA A N 1
ATOM 1163 C CA . ALA A 1 147 ? 9.551 3.334 0.045 1.00 97.69 147 ALA A CA 1
ATOM 1164 C C . ALA A 1 147 ? 8.240 3.874 0.651 1.00 97.69 147 ALA A C 1
ATOM 1166 O O . ALA A 1 147 ? 7.918 3.536 1.791 1.00 97.69 147 ALA A O 1
ATOM 1167 N N . LEU A 1 148 ? 7.447 4.653 -0.098 1.00 97.75 148 LEU A N 1
ATOM 1168 C CA . LEU A 1 148 ? 6.133 5.133 0.356 1.00 97.75 148 LEU A CA 1
ATOM 1169 C C . LEU A 1 148 ? 5.155 3.977 0.605 1.00 97.75 148 LEU A C 1
ATOM 1171 O O . LEU A 1 148 ? 4.440 3.993 1.607 1.00 97.75 148 LEU A O 1
ATOM 1175 N N . CYS A 1 149 ? 5.151 2.949 -0.246 1.00 97.38 149 CYS A N 1
ATOM 1176 C CA . CYS A 1 149 ? 4.327 1.760 -0.030 1.00 97.38 149 CYS A CA 1
ATOM 1177 C C . CYS A 1 149 ? 4.728 0.987 1.232 1.00 97.38 149 CYS A C 1
ATOM 1179 O O . CYS A 1 149 ? 3.845 0.605 2.004 1.00 97.38 149 CYS A O 1
ATOM 1181 N N . ILE A 1 150 ? 6.032 0.813 1.485 1.00 97.62 150 ILE A N 1
ATOM 1182 C CA . ILE A 1 150 ? 6.532 0.199 2.726 1.00 97.62 150 ILE A CA 1
ATOM 1183 C C . ILE A 1 150 ? 6.153 1.044 3.944 1.00 97.62 150 ILE A C 1
ATOM 1185 O O . ILE A 1 150 ? 5.656 0.510 4.933 1.00 97.62 150 ILE A O 1
ATOM 1189 N N . ALA A 1 151 ? 6.336 2.364 3.877 1.00 98.25 151 ALA A N 1
ATOM 1190 C CA . ALA A 1 151 ? 5.975 3.268 4.964 1.00 98.25 151 ALA A CA 1
ATOM 1191 C C . ALA A 1 151 ? 4.470 3.203 5.276 1.00 98.25 151 ALA A C 1
ATOM 1193 O O . ALA A 1 151 ? 4.088 3.104 6.442 1.00 98.25 151 ALA A O 1
ATOM 1194 N N . GLY A 1 152 ? 3.619 3.182 4.244 1.00 97.94 152 GLY A N 1
ATOM 1195 C CA . GLY A 1 152 ? 2.177 2.987 4.389 1.00 97.94 152 GLY A CA 1
ATOM 1196 C C . GLY A 1 152 ? 1.828 1.658 5.064 1.00 97.94 152 GLY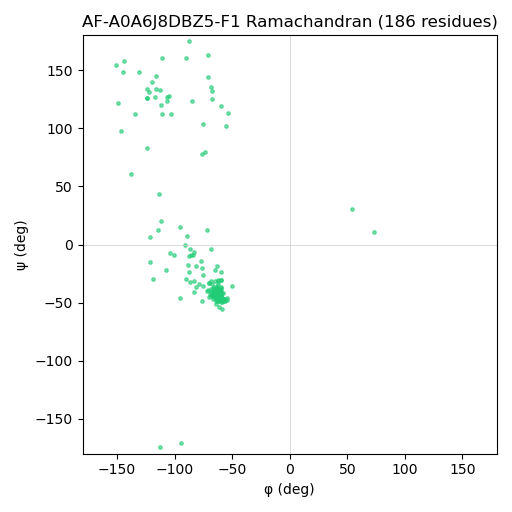 A C 1
ATOM 1197 O O . GLY A 1 152 ? 1.048 1.641 6.015 1.00 97.94 152 GLY A O 1
ATOM 1198 N N . MET A 1 153 ? 2.461 0.558 4.648 1.00 98.12 153 MET A N 1
ATOM 1199 C CA . MET A 1 153 ? 2.295 -0.757 5.279 1.00 98.12 153 MET A CA 1
ATOM 1200 C C . MET A 1 153 ? 2.690 -0.739 6.765 1.00 98.12 153 MET A C 1
ATOM 1202 O O . MET A 1 153 ? 1.935 -1.224 7.606 1.00 98.12 153 MET A O 1
ATOM 1206 N N . CYS A 1 154 ? 3.838 -0.147 7.106 1.00 98.38 154 CYS A N 1
ATOM 1207 C CA . CYS A 1 154 ? 4.304 -0.035 8.490 1.00 98.38 154 CYS A CA 1
ATOM 1208 C C . CYS A 1 154 ? 3.340 0.785 9.359 1.00 98.38 154 CYS A C 1
ATOM 1210 O O . CYS A 1 154 ? 3.037 0.387 10.482 1.00 98.38 154 CYS A O 1
ATOM 1212 N N . LEU A 1 155 ? 2.819 1.905 8.846 1.00 98.31 155 LEU A N 1
ATOM 1213 C CA . LEU A 1 155 ? 1.819 2.702 9.561 1.00 98.31 155 LEU A CA 1
ATOM 1214 C C . LEU A 1 155 ? 0.517 1.925 9.782 1.00 98.31 155 LEU A C 1
ATOM 1216 O O . LEU A 1 155 ? -0.039 1.986 10.878 1.00 98.31 155 LEU A O 1
ATOM 1220 N N . ALA A 1 156 ? 0.049 1.168 8.786 1.00 98.06 156 ALA A N 1
ATOM 1221 C CA . ALA A 1 156 ? -1.128 0.314 8.936 1.00 98.06 156 ALA A CA 1
ATOM 1222 C C . ALA A 1 156 ? -0.912 -0.774 10.006 1.00 98.06 156 ALA A C 1
ATOM 1224 O O . ALA A 1 156 ? -1.775 -0.975 10.857 1.00 98.06 156 ALA A O 1
ATOM 1225 N N . ALA A 1 157 ? 0.271 -1.393 10.047 1.00 98.12 157 ALA A N 1
ATOM 1226 C CA . ALA A 1 157 ? 0.622 -2.359 11.087 1.00 98.12 157 ALA A CA 1
ATOM 1227 C C . ALA A 1 157 ? 0.662 -1.729 12.495 1.00 98.12 157 ALA A C 1
ATOM 1229 O O . ALA A 1 157 ? 0.220 -2.339 13.468 1.00 98.12 157 ALA A O 1
ATOM 1230 N N . LEU A 1 158 ? 1.142 -0.486 12.624 1.00 97.75 158 LEU A N 1
ATOM 1231 C CA . LEU A 1 158 ? 1.082 0.244 13.896 1.00 97.75 158 LEU A CA 1
ATOM 1232 C C . LEU A 1 158 ? -0.364 0.519 14.328 1.00 97.75 158 LEU A C 1
ATOM 1234 O O . LEU A 1 158 ? -0.674 0.413 15.515 1.00 97.75 158 LEU A O 1
ATOM 1238 N N . VAL A 1 159 ? -1.258 0.825 13.384 1.00 97.12 159 VAL A N 1
ATOM 1239 C CA . VAL A 1 159 ? -2.691 0.980 13.671 1.00 97.12 159 VAL A CA 1
ATOM 1240 C C . VAL A 1 159 ? -3.283 -0.320 14.211 1.00 97.12 159 VAL A C 1
ATOM 1242 O O . VAL A 1 159 ? -4.001 -0.271 15.208 1.00 97.12 159 VAL A O 1
ATOM 1245 N N . ASP A 1 160 ? -2.942 -1.478 13.640 1.00 95.50 160 ASP A N 1
ATOM 1246 C CA . ASP A 1 160 ? -3.382 -2.773 14.177 1.00 95.50 160 ASP A CA 1
ATOM 1247 C C . ASP A 1 160 ? -2.956 -2.968 15.631 1.00 95.50 160 ASP A C 1
ATOM 1249 O O . ASP A 1 160 ? -3.780 -3.314 16.483 1.00 95.50 160 ASP A O 1
ATOM 1253 N N . ILE A 1 161 ? -1.690 -2.674 15.941 1.00 96.00 161 ILE A N 1
ATOM 1254 C CA . ILE A 1 161 ? -1.164 -2.758 17.307 1.00 96.00 161 ILE A CA 1
ATOM 1255 C C . ILE A 1 161 ? -1.963 -1.840 18.244 1.00 96.00 161 ILE A C 1
ATOM 1257 O O . ILE A 1 161 ? -2.399 -2.284 19.307 1.00 96.00 161 ILE A O 1
ATOM 1261 N N . LEU A 1 162 ? -2.224 -0.589 17.851 1.00 94.62 162 LEU A N 1
ATOM 1262 C CA . LEU A 1 162 ? -3.016 0.356 18.649 1.00 94.62 162 LEU A CA 1
ATOM 1263 C C . LEU A 1 162 ? -4.451 -0.139 18.888 1.00 94.62 162 LEU A C 1
ATOM 1265 O O . LEU A 1 162 ? -4.963 -0.070 20.011 1.00 94.62 162 LEU A O 1
ATOM 1269 N N . LEU A 1 163 ? -5.107 -0.671 17.854 1.00 93.06 163 LEU A N 1
ATOM 1270 C CA . LEU A 1 163 ? -6.478 -1.175 17.951 1.00 93.06 163 LEU A CA 1
ATOM 1271 C C . LEU A 1 163 ? -6.580 -2.414 18.855 1.00 93.06 163 LEU A C 1
ATOM 1273 O O . LEU A 1 163 ? -7.558 -2.533 19.612 1.00 93.06 163 LEU A O 1
ATOM 1277 N N . VAL A 1 164 ? -5.575 -3.297 18.800 1.00 93.81 164 VAL A N 1
ATOM 1278 C CA . VAL A 1 164 ? -5.432 -4.479 19.665 1.00 93.81 164 VAL A CA 1
ATOM 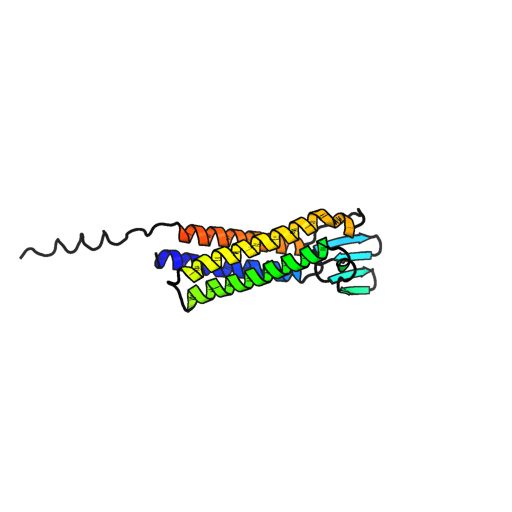1279 C C . VAL A 1 164 ? -5.133 -4.073 21.107 1.00 93.81 164 VAL A C 1
ATOM 1281 O O . VAL A 1 164 ? -5.787 -4.575 22.020 1.00 93.81 164 VAL A O 1
ATOM 1284 N N . ILE A 1 165 ? -4.229 -3.119 21.345 1.00 91.38 165 ILE A N 1
ATOM 1285 C CA . ILE A 1 165 ? -3.954 -2.600 22.695 1.00 91.38 165 ILE A CA 1
ATOM 1286 C C . ILE A 1 165 ? -5.237 -2.065 23.324 1.00 91.38 165 ILE A C 1
ATOM 1288 O O . ILE A 1 165 ? -5.604 -2.467 24.431 1.00 91.38 165 ILE A O 1
ATOM 1292 N N . GLY A 1 166 ? -5.986 -1.238 22.593 1.00 88.12 166 GLY A N 1
ATOM 1293 C CA . GLY A 1 166 ? -7.255 -0.732 23.097 1.00 88.12 166 GLY A CA 1
ATOM 1294 C C . GLY A 1 166 ? -8.291 -1.837 23.348 1.00 88.12 166 GLY A C 1
ATOM 1295 O O . GLY A 1 166 ? -9.334 -1.560 23.948 1.00 88.12 166 GLY A O 1
ATOM 1296 N N . LEU A 1 167 ? -8.130 -3.035 22.761 1.00 88.44 167 LEU A N 1
ATOM 1297 C CA . LEU A 1 167 ? -9.044 -4.173 22.938 1.00 88.44 167 LEU A CA 1
ATOM 1298 C C . LEU A 1 167 ? -8.729 -4.908 24.236 1.00 88.44 167 LEU A C 1
ATOM 1300 O O . LEU A 1 167 ? -9.655 -5.351 24.910 1.00 88.44 167 LEU A O 1
ATOM 1304 N N . ILE A 1 168 ? -7.442 -4.999 24.570 1.00 88.69 168 ILE A N 1
ATOM 1305 C CA . ILE A 1 168 ? -6.929 -5.750 25.715 1.00 88.69 168 ILE A CA 1
ATOM 1306 C C . ILE A 1 168 ? -6.940 -4.912 27.002 1.00 88.69 168 ILE A C 1
ATOM 1308 O O . ILE A 1 168 ? -7.133 -5.474 28.078 1.00 88.69 168 ILE A O 1
ATOM 1312 N N . MET A 1 169 ? -6.752 -3.587 26.929 1.00 83.25 169 MET A N 1
ATOM 1313 C CA . MET A 1 169 ? -6.646 -2.751 28.131 1.00 83.25 169 MET A CA 1
ATOM 1314 C C . MET A 1 169 ? -7.911 -2.835 29.019 1.00 83.25 169 MET A C 1
ATOM 1316 O O . MET A 1 169 ? -9.015 -2.501 28.568 1.00 83.25 169 MET A O 1
ATOM 1320 N N . PRO A 1 170 ? -7.781 -3.291 30.286 1.00 55.44 170 PRO A N 1
ATOM 1321 C CA . PRO A 1 170 ? -8.911 -3.470 31.185 1.00 55.44 170 PRO A CA 1
ATOM 1322 C C . PRO A 1 170 ? -9.470 -2.121 31.634 1.00 55.44 170 PRO A C 1
ATOM 1324 O O . PRO A 1 170 ? -8.741 -1.167 31.893 1.00 55.44 170 PRO A O 1
ATOM 1327 N N . LYS A 1 171 ? -10.796 -2.065 31.786 1.00 59.19 171 LYS A N 1
ATOM 1328 C CA . LYS A 1 171 ? -11.535 -0.907 32.297 1.00 59.19 171 LYS A CA 1
ATOM 1329 C C . LYS A 1 171 ? -10.966 -0.525 33.672 1.00 59.19 171 LYS A C 1
ATOM 1331 O O . LYS A 1 171 ? -11.307 -1.181 34.654 1.00 59.19 171 LYS A O 1
ATOM 1336 N N . LYS A 1 172 ? -10.139 0.528 33.766 1.00 55.78 172 LYS A N 1
ATOM 1337 C CA . LYS A 1 172 ? -9.802 1.128 35.067 1.00 55.78 172 LYS A CA 1
ATOM 1338 C C . LYS A 1 172 ? -11.123 1.454 35.763 1.00 55.78 172 LYS A C 1
ATOM 1340 O O . LYS A 1 172 ? -11.942 2.216 35.250 1.00 55.78 172 LYS A O 1
ATOM 1345 N N . ASN A 1 173 ? -11.386 0.754 36.862 1.00 47.75 173 ASN A N 1
ATOM 1346 C CA . ASN A 1 173 ? -12.640 0.822 37.592 1.00 47.75 173 ASN A CA 1
ATOM 1347 C C . ASN A 1 173 ? -12.678 2.124 38.397 1.00 47.75 173 ASN A C 1
ATOM 1349 O O . ASN A 1 173 ? -12.447 2.132 39.600 1.00 47.75 173 ASN A O 1
ATOM 1353 N N . THR A 1 174 ? -12.969 3.241 37.734 1.00 53.47 174 THR A N 1
ATOM 1354 C CA . THR A 1 174 ? -13.121 4.559 38.368 1.00 53.47 174 THR A CA 1
ATOM 1355 C C . THR A 1 174 ? -14.406 4.681 39.204 1.00 53.47 174 THR A C 1
ATOM 1357 O O . THR A 1 174 ? -14.778 5.785 39.584 1.00 53.47 174 THR A O 1
ATOM 1360 N N . ARG A 1 175 ? -15.114 3.576 39.497 1.00 48.66 175 ARG A N 1
ATOM 1361 C CA . ARG A 1 175 ? -16.352 3.588 40.296 1.00 48.66 175 ARG A CA 1
ATOM 1362 C C . ARG A 1 175 ? -16.142 3.519 41.810 1.00 48.66 175 ARG A C 1
ATOM 1364 O O . ARG A 1 175 ? -17.095 3.767 42.528 1.00 48.66 175 ARG A O 1
ATOM 1371 N N . ASN A 1 176 ? -14.932 3.280 42.316 1.00 48.88 176 ASN A N 1
ATOM 1372 C CA . ASN A 1 176 ? -14.742 3.102 43.765 1.00 48.88 176 ASN A CA 1
ATOM 1373 C C . ASN A 1 176 ? -14.428 4.394 44.549 1.00 48.88 176 ASN A C 1
ATOM 1375 O O . ASN A 1 176 ? -14.271 4.322 45.763 1.00 48.88 176 ASN A O 1
ATOM 1379 N N . CYS A 1 177 ? -14.341 5.567 43.906 1.00 53.31 177 CYS A N 1
ATOM 1380 C CA . CYS A 1 177 ? -14.000 6.817 44.609 1.00 53.31 177 CYS A CA 1
ATOM 1381 C C . CYS A 1 177 ? -15.183 7.767 44.858 1.00 53.31 177 CYS A C 1
ATOM 1383 O O . CYS A 1 177 ? -14.999 8.762 45.552 1.00 53.31 177 CYS A O 1
ATOM 1385 N N . VAL A 1 1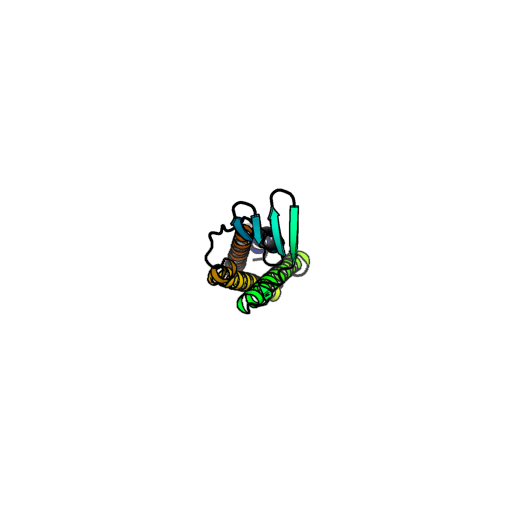78 ? -16.380 7.498 44.322 1.00 55.28 178 VAL A N 1
ATOM 1386 C CA . VAL A 1 178 ? -17.551 8.373 44.548 1.00 55.28 178 VAL A CA 1
ATOM 1387 C C . VAL A 1 178 ? -18.347 7.950 45.790 1.00 55.28 178 VAL A C 1
ATOM 1389 O O . VAL A 1 178 ? -18.851 8.813 46.504 1.00 55.28 178 VAL A O 1
ATOM 1392 N N . ASP A 1 179 ? -18.341 6.663 46.148 1.00 54.38 179 ASP A N 1
ATOM 1393 C CA . ASP A 1 179 ? -19.124 6.159 47.290 1.00 54.38 179 ASP A CA 1
ATOM 1394 C C . ASP A 1 179 ? -18.426 6.330 48.655 1.00 54.38 179 ASP A C 1
ATOM 1396 O O . ASP A 1 179 ? -19.047 6.149 49.699 1.00 54.38 179 ASP A O 1
ATOM 1400 N N . ALA A 1 180 ? -17.149 6.731 48.686 1.00 54.97 180 ALA A N 1
ATOM 1401 C CA . ALA A 1 180 ? -16.436 6.994 49.942 1.00 54.97 180 ALA A CA 1
ATOM 1402 C C . ALA A 1 180 ? -16.732 8.389 50.533 1.00 54.97 180 ALA A C 1
ATOM 1404 O O . ALA A 1 180 ? -16.525 8.600 51.725 1.00 54.97 180 ALA A O 1
ATOM 1405 N N . ASN A 1 181 ? -17.247 9.331 49.732 1.00 54.94 181 ASN A N 1
ATOM 1406 C CA . ASN A 1 181 ? -17.557 10.694 50.188 1.00 54.94 181 ASN A CA 1
ATOM 1407 C C . ASN A 1 181 ? -19.044 10.931 50.499 1.00 54.94 181 ASN A C 1
ATOM 1409 O O . ASN A 1 181 ? -19.370 11.964 51.080 1.00 54.94 181 ASN A O 1
ATOM 1413 N N . SER A 1 182 ? -19.950 10.002 50.172 1.00 55.47 182 SER A N 1
ATOM 1414 C CA . SER A 1 182 ? -21.375 10.140 50.516 1.00 55.47 182 SER A CA 1
ATOM 1415 C C . SER A 1 182 ? -21.737 9.597 51.903 1.00 55.47 182 SER A C 1
ATOM 1417 O O . SER A 1 182 ? -22.845 9.840 52.369 1.00 55.47 182 SER A O 1
ATOM 1419 N N . ILE A 1 183 ? -20.827 8.886 52.583 1.00 57.00 183 ILE A N 1
ATOM 1420 C CA . ILE A 1 183 ? -21.100 8.277 53.899 1.00 57.00 183 ILE A CA 1
ATOM 1421 C C . ILE A 1 183 ? -20.795 9.244 55.065 1.00 57.00 183 ILE A C 1
ATOM 1423 O O . ILE A 1 183 ? -21.346 9.087 56.148 1.00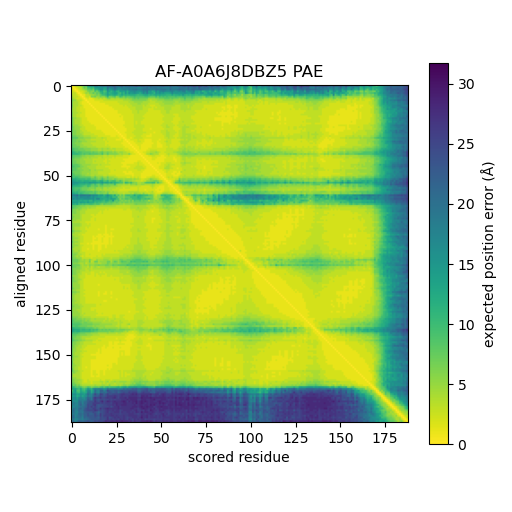 57.00 183 ILE A O 1
ATOM 1427 N N . ASN A 1 184 ? -20.019 10.315 54.850 1.00 57.56 184 ASN A N 1
ATOM 1428 C CA . ASN A 1 184 ? -19.634 11.250 55.923 1.00 57.56 184 ASN A CA 1
ATOM 1429 C C . ASN A 1 184 ? -20.597 12.434 56.152 1.00 57.56 184 ASN A C 1
ATOM 1431 O O . ASN A 1 184 ? -20.280 13.308 56.953 1.00 57.56 184 ASN A O 1
ATOM 1435 N N . ASN A 1 185 ? -21.763 12.479 55.494 1.00 54.50 185 ASN A N 1
ATOM 1436 C CA . ASN A 1 185 ? -22.705 13.608 55.593 1.00 54.50 185 ASN A CA 1
ATOM 1437 C C . ASN A 1 185 ? -24.029 13.289 56.314 1.00 54.50 185 ASN A C 1
ATOM 1439 O O . ASN A 1 185 ? -25.006 14.019 56.157 1.00 54.50 185 ASN A O 1
ATOM 1443 N N . ILE A 1 186 ? -24.079 12.228 57.125 1.00 56.66 186 ILE A N 1
ATOM 1444 C CA . ILE A 1 186 ? -25.238 11.926 57.978 1.00 56.66 186 ILE A CA 1
ATOM 1445 C C . ILE A 1 186 ? -24.765 11.821 59.430 1.00 56.66 186 ILE A C 1
ATOM 1447 O O . ILE A 1 186 ? -24.498 10.733 59.917 1.00 56.66 186 ILE A O 1
ATOM 1451 N N . ASN A 1 187 ? -24.632 12.961 60.106 1.00 51.78 187 ASN A N 1
ATOM 1452 C CA . ASN A 1 187 ? -24.688 13.060 61.566 1.00 51.78 187 ASN A CA 1
ATOM 1453 C C . ASN A 1 187 ? -25.330 14.415 61.899 1.00 51.78 187 ASN A C 1
ATOM 1455 O O . ASN A 1 187 ? -24.669 15.451 61.836 1.00 51.78 187 ASN A O 1
ATOM 1459 N N . PHE A 1 188 ? -26.637 14.373 62.166 1.00 57.31 188 PHE A N 1
ATOM 1460 C CA . PHE A 1 188 ? -27.409 15.397 62.872 1.00 57.31 188 PHE A CA 1
ATOM 1461 C C . PHE A 1 188 ? -27.622 14.921 64.308 1.00 57.31 188 PHE A C 1
ATOM 1463 O O . PHE A 1 188 ? -27.821 13.694 64.475 1.00 57.31 188 PHE A O 1
#

Mean predicted aligned error: 6.74 Å

Sequence (188 aa):
MENELHEILPPALLMITIAFLLHIIGNATTYYITIEYPDLIINSGLWKRCESNANDKVCYNEKLYAEYDWYRVCLAMSAFGFIALLASIACIGLRLSKFPENKVLRITAILVTFSAVVFILIGTVLFVKNVDDITTGGEFVYGYSFALCIAGMCLAALVDILLVIGLIMPKKNTRNCVDANSINNINF

pLDDT: mean 89.29, std 13.65, range [47.75, 98.44]

Secondary structure (DSSP, 8-state):
-HHHHHHHHHHHHHHHHHHHHHHHHHHHSS-SEEEEETTEEEEE-SSEEEEE-SS-EEEEES-SGGGSHHHHHHHHHHHHHHHHHHHHHHHHHHHHHT-TT-HHHHHHHHHHHHHHHHHHHHHHHHHHHHHHHHHTT---EE-HHHHHHHHHHHHHHHHHHHHHHHHHS----TTSSSTTSSSTT---